Protein AF-A0A1J4J692-F1 (afdb_monomer_lite)

Structure (mmCIF, N/CA/C/O backbone):
data_AF-A0A1J4J692-F1
#
_entry.id   AF-A0A1J4J692-F1
#
loop_
_atom_site.group_PDB
_atom_site.id
_atom_site.type_symbol
_atom_site.label_atom_id
_atom_site.label_alt_id
_atom_site.label_comp_id
_atom_site.label_asym_id
_atom_site.label_entity_id
_atom_site.label_seq_id
_atom_site.pdbx_PDB_ins_code
_atom_site.Cartn_x
_atom_site.Cartn_y
_atom_site.Cartn_z
_atom_site.occupancy
_atom_site.B_iso_or_equiv
_atom_site.auth_seq_id
_atom_site.auth_comp_id
_atom_site.auth_asym_id
_atom_site.auth_atom_id
_atom_site.pdbx_PDB_model_num
ATOM 1 N N . MET A 1 1 ? 13.997 10.491 15.644 1.00 33.81 1 MET A N 1
ATOM 2 C CA . MET A 1 1 ? 13.351 11.029 14.422 1.00 33.81 1 MET A CA 1
ATOM 3 C C . MET A 1 1 ? 12.077 10.273 13.987 1.00 33.81 1 MET A C 1
ATOM 5 O O . MET A 1 1 ? 11.280 10.883 13.295 1.00 33.81 1 MET A O 1
ATOM 9 N N . PHE A 1 2 ? 11.798 9.030 14.434 1.00 34.56 2 PHE A N 1
ATOM 10 C CA . PHE A 1 2 ? 10.507 8.335 14.183 1.00 34.56 2 PHE A CA 1
ATOM 11 C C . PHE A 1 2 ? 9.494 8.332 15.351 1.00 34.56 2 PHE A C 1
ATOM 13 O O . PHE A 1 2 ? 8.378 7.858 15.153 1.00 34.56 2 PHE A O 1
ATOM 20 N N . SER A 1 3 ? 9.786 8.962 16.507 1.00 27.38 3 SER A N 1
ATOM 21 C CA . SER A 1 3 ? 8.716 9.364 17.455 1.00 27.38 3 SER A CA 1
ATOM 22 C C . SER A 1 3 ? 7.640 10.156 16.711 1.00 27.38 3 SER A C 1
ATOM 24 O O . SER A 1 3 ? 6.455 9.919 16.883 1.00 27.38 3 SER A O 1
ATOM 26 N N . ILE A 1 4 ? 8.076 10.980 15.750 1.00 34.03 4 ILE A N 1
ATOM 27 C CA . ILE A 1 4 ? 7.201 11.765 14.891 1.00 34.03 4 ILE A CA 1
ATOM 28 C C . ILE A 1 4 ? 6.287 10.874 14.057 1.00 34.03 4 ILE A C 1
ATOM 30 O O . ILE A 1 4 ? 5.139 11.239 13.965 1.00 34.03 4 ILE A O 1
ATOM 34 N N . VAL A 1 5 ? 6.709 9.730 13.497 1.00 35.16 5 VAL A N 1
ATOM 35 C CA . VAL A 1 5 ? 5.874 8.898 12.592 1.00 35.16 5 VAL A CA 1
ATOM 36 C C . VAL A 1 5 ? 4.905 7.984 13.342 1.00 35.16 5 VAL A C 1
ATOM 38 O O . VAL A 1 5 ? 3.782 7.776 12.870 1.00 35.16 5 VAL A O 1
ATOM 41 N N . TYR A 1 6 ? 5.305 7.481 14.514 1.00 33.28 6 TYR A N 1
ATOM 42 C CA . TYR A 1 6 ? 4.407 6.735 15.398 1.00 33.28 6 TYR A CA 1
ATOM 43 C C . TYR A 1 6 ? 3.322 7.666 15.960 1.00 33.28 6 TYR A C 1
ATOM 45 O O . TYR A 1 6 ? 2.139 7.332 15.898 1.00 33.28 6 TYR A O 1
ATOM 53 N N . ASP A 1 7 ? 3.699 8.888 16.352 1.00 31.66 7 ASP A N 1
ATOM 54 C CA . ASP A 1 7 ? 2.743 9.949 16.672 1.00 31.66 7 ASP A CA 1
ATOM 55 C C . ASP A 1 7 ? 1.994 10.441 15.413 1.00 31.66 7 ASP A C 1
ATOM 57 O O . ASP A 1 7 ? 0.820 10.767 15.491 1.00 31.66 7 ASP A O 1
ATOM 61 N N . TYR A 1 8 ? 2.582 10.425 14.211 1.00 36.91 8 TYR A N 1
ATOM 62 C CA . TYR A 1 8 ? 1.972 11.014 13.004 1.00 36.91 8 TYR A CA 1
ATOM 63 C C . TYR A 1 8 ? 0.760 10.244 12.495 1.00 36.91 8 TYR A C 1
ATOM 65 O O . TYR A 1 8 ? -0.229 10.845 12.059 1.00 36.91 8 TYR A O 1
ATOM 73 N N . TYR A 1 9 ? 0.838 8.910 12.523 1.00 38.88 9 TYR A N 1
ATOM 74 C CA . TYR A 1 9 ? -0.324 8.096 12.214 1.00 38.88 9 TYR A CA 1
ATOM 75 C C . TYR A 1 9 ? -1.309 8.202 13.371 1.00 38.88 9 TYR A C 1
ATOM 77 O O . TYR A 1 9 ? -2.423 8.639 13.111 1.00 38.88 9 TYR A O 1
ATOM 85 N N . VAL A 1 10 ? -0.890 7.954 14.622 1.00 39.12 10 VAL A N 1
ATOM 86 C CA . VAL A 1 10 ? -1.761 7.946 15.817 1.00 39.12 10 VAL A CA 1
ATOM 87 C C . VAL A 1 10 ? -2.504 9.284 16.051 1.00 39.12 10 VAL A C 1
ATOM 89 O O . VAL A 1 10 ? -3.657 9.273 16.486 1.00 39.12 10 VAL A O 1
ATOM 92 N N . TYR A 1 11 ? -1.916 10.432 15.694 1.00 36.72 11 TYR A N 1
ATOM 93 C CA . TYR A 1 11 ? -2.440 11.768 16.024 1.00 36.72 11 TYR A CA 1
ATOM 94 C C . TYR A 1 11 ? -3.321 12.412 14.934 1.00 36.72 11 TYR A C 1
ATOM 96 O O . TYR A 1 11 ? -4.093 13.322 15.230 1.00 36.72 11 TYR A O 1
ATOM 104 N N . ASN A 1 12 ? -3.305 11.920 13.688 1.00 42.44 12 ASN A N 1
ATOM 105 C CA . ASN A 1 12 ? -4.213 12.401 12.626 1.00 42.44 12 ASN A CA 1
ATOM 106 C C . ASN A 1 12 ? -5.521 11.586 12.513 1.00 42.44 12 ASN A C 1
ATOM 108 O O . ASN A 1 12 ? -6.321 11.814 11.607 1.00 42.44 12 ASN A O 1
ATOM 112 N N . PHE A 1 13 ? -5.769 10.638 13.423 1.00 49.50 13 PHE A N 1
ATOM 113 C CA . PHE A 1 13 ? -6.852 9.648 13.304 1.00 49.50 13 PHE A CA 1
ATOM 114 C C . PHE A 1 13 ? -8.277 10.154 13.555 1.00 49.50 13 PHE A C 1
ATOM 116 O O . PHE A 1 13 ? -9.228 9.431 13.250 1.00 49.50 13 PHE A O 1
ATOM 123 N N . ARG A 1 14 ? -8.447 11.355 14.123 1.00 46.22 14 ARG A N 1
ATOM 124 C CA . ARG A 1 14 ? -9.762 11.856 14.567 1.00 46.22 14 ARG A CA 1
ATOM 125 C C . ARG A 1 14 ? -10.384 12.947 13.700 1.00 46.22 14 ARG A C 1
ATOM 127 O O . ARG A 1 14 ? -11.574 13.181 13.856 1.00 46.22 14 ARG A O 1
ATOM 134 N N . ASN A 1 15 ? -9.649 13.567 12.777 1.00 50.62 15 ASN A N 1
ATOM 135 C CA . ASN A 1 15 ? -10.166 14.677 11.972 1.00 50.62 15 ASN A CA 1
ATOM 136 C C . ASN A 1 15 ? -9.890 14.486 10.479 1.00 50.62 15 ASN A C 1
ATOM 138 O O . ASN A 1 15 ? -8.913 13.853 10.087 1.00 50.62 15 ASN A O 1
ATOM 142 N N . ASN A 1 16 ? -10.777 15.054 9.656 1.00 62.50 16 ASN A N 1
ATOM 143 C CA . ASN A 1 16 ? -10.658 15.144 8.200 1.00 62.50 16 ASN A CA 1
ATOM 144 C C . ASN A 1 16 ? -9.208 15.395 7.764 1.00 62.50 16 ASN A C 1
ATOM 146 O O . ASN A 1 16 ? -8.554 16.321 8.253 1.00 62.50 16 ASN A O 1
ATOM 150 N N . MET A 1 17 ? -8.712 14.582 6.829 1.00 74.94 17 MET A N 1
ATOM 151 C CA . MET A 1 17 ? -7.370 14.754 6.284 1.00 74.94 17 MET A CA 1
ATOM 152 C C . MET A 1 17 ? -7.305 16.120 5.598 1.00 74.94 17 MET A C 1
ATOM 154 O O . MET A 1 17 ? -8.039 16.369 4.644 1.00 74.94 17 MET A O 1
ATOM 158 N N . ASN A 1 18 ? -6.455 17.015 6.100 1.00 83.69 18 ASN A N 1
ATOM 159 C CA . ASN A 1 18 ? -6.284 18.351 5.536 1.00 83.69 18 ASN A CA 1
ATOM 160 C C . ASN A 1 18 ? -5.171 18.366 4.468 1.00 83.69 18 ASN A C 1
ATOM 162 O O . ASN A 1 18 ? -4.425 17.397 4.296 1.00 83.69 18 ASN A O 1
ATOM 166 N N . LYS A 1 19 ? -5.056 19.478 3.731 1.00 84.19 19 LYS A N 1
ATOM 167 C CA . LYS A 1 19 ? -4.087 19.627 2.631 1.00 84.19 19 LYS A CA 1
ATOM 168 C C . LYS A 1 19 ? -2.629 19.489 3.096 1.00 84.19 19 LYS A C 1
ATOM 170 O O . LYS A 1 19 ? -1.818 18.921 2.372 1.00 84.19 19 LYS A O 1
ATOM 175 N N . LYS A 1 20 ? -2.297 19.964 4.302 1.00 86.31 20 LYS A N 1
ATOM 176 C CA . LYS A 1 20 ? -0.943 19.846 4.869 1.00 86.31 20 LYS A CA 1
ATOM 177 C C . LYS A 1 20 ? -0.598 18.379 5.137 1.00 86.31 20 LYS A C 1
ATOM 179 O O . LYS A 1 20 ? 0.449 17.914 4.698 1.00 86.31 20 LYS A O 1
ATOM 184 N N . THR A 1 21 ? -1.517 17.637 5.755 1.00 82.62 21 THR A N 1
ATOM 185 C CA . THR A 1 21 ? -1.384 16.192 5.991 1.00 82.62 21 THR A CA 1
ATOM 186 C C . THR A 1 21 ? -1.278 15.410 4.679 1.00 82.62 21 THR A C 1
ATOM 188 O O . THR A 1 21 ? -0.521 14.449 4.597 1.00 82.62 21 THR A O 1
ATOM 191 N N . LEU A 1 22 ? -1.991 15.825 3.625 1.00 84.69 22 LEU A N 1
ATOM 192 C CA . LEU A 1 22 ? -1.859 15.232 2.291 1.00 84.69 22 LEU A CA 1
ATOM 193 C C . LEU A 1 22 ? -0.450 15.369 1.720 1.00 84.69 22 LEU A C 1
ATOM 195 O O . LEU A 1 22 ? 0.146 14.362 1.342 1.00 84.69 22 LEU A O 1
ATOM 199 N N . LEU A 1 23 ? 0.082 16.589 1.672 1.00 85.69 23 LEU A N 1
ATOM 200 C CA . LEU A 1 23 ? 1.411 16.832 1.110 1.00 85.69 23 LEU A CA 1
ATOM 201 C C . LEU A 1 23 ? 2.498 16.115 1.911 1.00 85.69 23 LEU A C 1
ATOM 203 O O . LEU A 1 23 ? 3.383 15.495 1.328 1.00 85.69 23 LEU A O 1
ATOM 207 N N . GLN A 1 24 ? 2.385 16.129 3.237 1.00 84.31 24 GLN A N 1
ATOM 208 C CA . GLN A 1 24 ? 3.342 15.453 4.102 1.00 84.31 24 GLN A CA 1
ATOM 209 C C . GLN A 1 24 ? 3.277 13.925 3.954 1.00 84.31 24 GLN A C 1
ATOM 211 O O . GLN A 1 24 ? 4.317 13.275 3.908 1.00 84.31 24 GLN A O 1
ATOM 216 N N . ASN A 1 25 ? 2.086 13.339 3.786 1.00 81.50 25 ASN A N 1
ATOM 217 C CA . ASN A 1 25 ? 1.966 11.908 3.490 1.00 81.50 25 ASN A CA 1
ATOM 218 C C . ASN A 1 25 ? 2.587 11.539 2.138 1.00 81.50 25 ASN A C 1
ATOM 220 O O . ASN A 1 25 ? 3.241 10.506 2.043 1.00 81.50 25 ASN A O 1
ATOM 224 N N . ILE A 1 26 ? 2.426 12.381 1.110 1.00 84.69 26 ILE A N 1
ATOM 225 C CA . ILE A 1 26 ? 3.065 12.165 -0.197 1.00 84.69 26 ILE A CA 1
ATOM 226 C C . ILE A 1 26 ? 4.592 12.202 -0.063 1.00 84.69 26 ILE A C 1
ATOM 228 O O . ILE A 1 26 ? 5.265 11.321 -0.592 1.00 84.69 26 ILE A O 1
ATOM 232 N N . GLN A 1 27 ? 5.135 13.188 0.656 1.00 83.88 27 GLN A N 1
ATOM 233 C CA . GLN A 1 27 ? 6.578 13.312 0.890 1.00 83.88 27 GLN A CA 1
ATOM 234 C C . GLN A 1 27 ? 7.137 12.105 1.650 1.00 83.88 27 GLN A C 1
ATOM 236 O O . GLN A 1 27 ? 8.127 11.512 1.228 1.00 83.88 27 GLN A O 1
ATOM 241 N N . ASN A 1 28 ? 6.474 11.705 2.734 1.00 79.88 28 ASN A N 1
ATOM 242 C CA . ASN A 1 28 ? 6.903 10.568 3.541 1.00 79.88 28 ASN A CA 1
ATOM 243 C C . ASN A 1 28 ? 6.843 9.262 2.744 1.00 79.88 28 ASN A C 1
ATOM 245 O O . ASN A 1 28 ? 7.807 8.501 2.739 1.00 79.88 28 ASN A O 1
ATOM 249 N N . ASP A 1 29 ? 5.743 9.013 2.029 1.00 78.25 29 ASP A N 1
ATOM 250 C CA . ASP A 1 29 ? 5.619 7.813 1.205 1.00 78.25 29 ASP A CA 1
ATOM 251 C C . ASP A 1 29 ? 6.672 7.813 0.077 1.00 78.25 29 ASP A C 1
ATOM 253 O O . ASP A 1 29 ? 7.230 6.762 -0.233 1.00 78.25 29 ASP A O 1
ATOM 257 N N . PHE A 1 30 ? 7.014 8.966 -0.509 1.00 79.75 30 PHE A N 1
ATOM 258 C CA . PHE A 1 30 ? 8.091 9.047 -1.501 1.00 79.75 30 PHE A CA 1
ATOM 259 C C . PHE A 1 30 ? 9.431 8.554 -0.931 1.00 79.75 30 PHE A C 1
ATOM 261 O O . PHE A 1 30 ? 10.091 7.716 -1.552 1.00 79.75 30 PHE A O 1
ATOM 268 N N . VAL A 1 31 ? 9.801 9.014 0.268 1.00 78.50 31 VAL A N 1
ATOM 269 C CA . VAL A 1 31 ? 11.058 8.622 0.925 1.00 78.50 31 VAL A CA 1
ATOM 270 C C . VAL A 1 31 ? 11.029 7.162 1.375 1.00 78.50 31 VAL A C 1
ATOM 272 O O . VAL A 1 31 ? 11.988 6.433 1.145 1.00 78.50 31 VAL A O 1
ATOM 275 N N . CYS A 1 32 ? 9.933 6.712 1.983 1.00 74.06 32 CYS A N 1
ATOM 276 C CA . CYS A 1 32 ? 9.855 5.386 2.598 1.00 74.06 32 CYS A CA 1
ATOM 277 C C . CYS A 1 32 ? 9.474 4.264 1.622 1.00 74.06 32 CYS A C 1
ATOM 279 O O . CYS A 1 32 ? 9.659 3.093 1.942 1.00 74.06 32 CYS A O 1
ATOM 281 N N . VAL A 1 33 ? 8.902 4.583 0.457 1.00 75.12 33 VAL A N 1
ATOM 282 C CA . VAL A 1 33 ? 8.379 3.576 -0.481 1.00 75.12 33 VAL A CA 1
ATOM 283 C C . VAL A 1 33 ? 9.002 3.713 -1.865 1.00 75.12 33 VAL A C 1
ATOM 285 O O . VAL A 1 33 ? 9.536 2.725 -2.368 1.00 75.12 33 VAL A O 1
ATOM 288 N N . THR A 1 34 ? 8.968 4.897 -2.489 1.00 74.56 34 THR A N 1
ATOM 289 C CA . THR A 1 34 ? 9.503 5.056 -3.856 1.00 74.56 34 THR A CA 1
ATOM 290 C C . THR A 1 34 ? 11.006 4.844 -3.889 1.00 74.56 34 THR A C 1
ATOM 292 O O . THR A 1 34 ? 11.465 4.017 -4.675 1.00 74.56 34 THR A O 1
ATOM 295 N N . LEU A 1 35 ? 11.764 5.555 -3.046 1.00 74.25 35 LEU A N 1
ATOM 296 C CA . LEU A 1 35 ? 13.227 5.472 -3.079 1.00 74.25 35 LEU A CA 1
ATOM 297 C C . LEU A 1 35 ? 13.725 4.032 -2.852 1.00 74.25 35 LEU A C 1
ATOM 299 O O . LEU A 1 35 ? 14.446 3.539 -3.718 1.00 74.25 35 LEU A O 1
ATOM 303 N N . PRO A 1 36 ? 13.289 3.292 -1.810 1.00 75.50 36 PRO A N 1
ATOM 304 C CA . PRO A 1 36 ? 13.720 1.909 -1.620 1.00 75.50 36 PRO A CA 1
ATOM 305 C C . PRO A 1 36 ? 13.323 0.987 -2.777 1.00 75.50 36 PRO A C 1
ATOM 307 O O . PRO A 1 36 ? 14.133 0.177 -3.221 1.00 75.50 36 PRO A O 1
ATOM 310 N N . GLN A 1 37 ? 12.100 1.111 -3.309 1.00 76.19 37 GLN A N 1
ATOM 311 C CA . GLN A 1 37 ? 11.647 0.258 -4.415 1.00 76.19 37 GLN A CA 1
ATOM 312 C C . GLN A 1 37 ? 12.426 0.509 -5.703 1.00 76.19 37 GLN A C 1
ATOM 314 O O . GLN A 1 37 ? 12.750 -0.448 -6.410 1.00 76.19 37 GLN A O 1
ATOM 319 N N . THR A 1 38 ? 12.720 1.772 -6.014 1.00 77.50 38 THR A N 1
ATOM 320 C CA . THR A 1 38 ? 13.556 2.127 -7.159 1.00 77.50 38 THR A CA 1
ATOM 321 C C . THR A 1 38 ? 14.970 1.594 -6.960 1.00 77.50 38 THR A C 1
ATOM 323 O O . THR A 1 38 ? 15.474 0.929 -7.857 1.00 77.50 38 THR A O 1
ATOM 326 N N . THR A 1 39 ? 15.579 1.783 -5.786 1.00 75.56 39 THR A N 1
ATOM 327 C CA . THR A 1 39 ? 16.933 1.282 -5.495 1.00 75.56 39 THR A CA 1
ATOM 328 C C . THR A 1 39 ? 17.031 -0.236 -5.637 1.00 75.56 39 THR A C 1
ATOM 330 O O . THR A 1 39 ? 17.926 -0.726 -6.323 1.00 75.56 39 THR A O 1
ATOM 333 N N . ILE A 1 40 ? 16.087 -0.987 -5.058 1.00 75.38 40 ILE A N 1
ATOM 334 C CA . ILE A 1 40 ? 16.047 -2.454 -5.171 1.00 75.38 40 ILE A CA 1
ATOM 335 C C . ILE A 1 40 ? 15.874 -2.880 -6.633 1.00 75.38 40 ILE A C 1
ATOM 337 O O . ILE A 1 40 ? 16.533 -3.814 -7.087 1.00 75.38 40 ILE A O 1
ATOM 341 N N . HIS A 1 41 ? 15.011 -2.199 -7.392 1.00 77.75 41 HIS A N 1
ATOM 342 C CA . HIS A 1 41 ? 14.799 -2.520 -8.801 1.00 77.75 41 HIS A CA 1
ATOM 343 C C . HIS A 1 41 ? 16.043 -2.240 -9.650 1.00 77.75 41 HIS A C 1
ATOM 345 O O . HIS A 1 41 ? 16.426 -3.078 -10.462 1.00 77.75 41 HIS A O 1
ATOM 351 N N . THR A 1 42 ? 16.706 -1.106 -9.421 1.00 77.56 42 THR A N 1
ATOM 352 C CA . THR A 1 42 ? 17.977 -0.761 -10.065 1.00 77.56 42 THR A CA 1
ATOM 353 C C . THR A 1 42 ? 19.047 -1.804 -9.751 1.00 77.56 42 THR A C 1
ATOM 355 O O . THR A 1 42 ? 19.709 -2.282 -10.668 1.00 77.56 42 THR A O 1
ATOM 358 N N . ALA A 1 43 ? 19.179 -2.221 -8.487 1.00 77.69 43 ALA A N 1
ATOM 359 C CA . ALA A 1 43 ? 20.112 -3.273 -8.088 1.00 77.69 43 ALA A CA 1
ATOM 360 C C . ALA A 1 43 ? 19.798 -4.615 -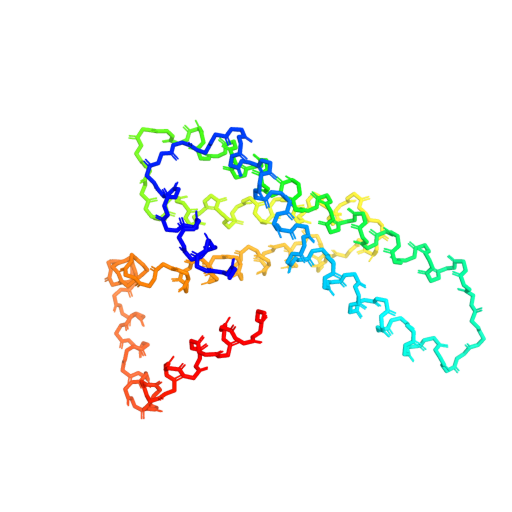8.774 1.00 77.69 43 ALA A C 1
ATOM 362 O O . ALA A 1 43 ? 20.701 -5.268 -9.289 1.00 77.69 43 ALA A O 1
ATOM 363 N N . ALA A 1 44 ? 18.522 -5.002 -8.851 1.00 79.00 44 ALA A N 1
ATOM 364 C CA . ALA A 1 44 ? 18.102 -6.229 -9.526 1.00 79.00 44 ALA A CA 1
ATOM 365 C C . ALA A 1 44 ? 18.424 -6.209 -11.030 1.00 79.00 44 ALA A C 1
ATOM 367 O O . ALA A 1 44 ? 18.905 -7.208 -11.567 1.00 79.00 44 ALA A O 1
ATOM 368 N N . ILE A 1 45 ? 18.206 -5.075 -11.706 1.00 76.06 45 ILE A N 1
ATOM 369 C CA . ILE A 1 45 ? 18.589 -4.912 -13.114 1.00 76.06 45 ILE A CA 1
ATOM 370 C C . ILE A 1 45 ? 20.110 -5.007 -13.256 1.00 76.06 45 ILE A C 1
ATOM 372 O O . ILE A 1 45 ? 20.583 -5.756 -14.103 1.00 76.06 45 ILE A O 1
ATOM 376 N N . LEU A 1 46 ? 20.881 -4.323 -12.407 1.00 73.56 46 LEU A N 1
ATOM 377 C CA . LEU A 1 46 ? 22.347 -4.369 -12.442 1.00 73.56 46 LEU A CA 1
ATOM 378 C C . LEU A 1 46 ? 22.894 -5.791 -12.264 1.00 73.56 46 LEU A C 1
ATOM 380 O O . LEU A 1 46 ? 23.791 -6.182 -13.003 1.00 73.56 46 LEU A O 1
ATOM 384 N N . ILE A 1 47 ? 22.328 -6.579 -11.346 1.00 76.88 47 ILE A N 1
ATOM 385 C CA . ILE A 1 47 ? 22.702 -7.989 -11.143 1.00 76.88 47 ILE A CA 1
ATOM 386 C C . ILE A 1 47 ? 22.353 -8.834 -12.376 1.00 76.88 47 ILE A C 1
ATOM 388 O O . ILE A 1 47 ? 23.149 -9.663 -12.804 1.00 76.88 47 ILE A O 1
ATOM 392 N N . THR A 1 48 ? 21.175 -8.616 -12.964 1.00 70.62 48 THR A N 1
ATOM 393 C CA . THR A 1 48 ? 20.699 -9.401 -14.115 1.00 70.62 48 THR A CA 1
ATOM 394 C C . THR A 1 48 ? 21.491 -9.082 -15.385 1.00 70.62 48 THR A C 1
ATOM 396 O O . THR A 1 48 ? 21.810 -9.978 -16.162 1.00 70.62 48 THR A O 1
ATOM 399 N N . VAL A 1 49 ? 21.823 -7.806 -15.594 1.00 68.00 49 VAL A N 1
ATOM 400 C CA . VAL A 1 49 ? 22.523 -7.318 -16.792 1.00 68.00 49 VAL A CA 1
ATOM 401 C C . VAL A 1 49 ? 24.042 -7.422 -16.637 1.00 68.00 49 VAL A C 1
ATOM 403 O O . VAL A 1 49 ? 24.727 -7.549 -17.642 1.00 68.00 49 VAL A O 1
ATOM 406 N N . GLY A 1 50 ? 24.585 -7.471 -15.415 1.00 59.12 50 GLY A N 1
ATOM 407 C CA . GLY A 1 50 ? 26.019 -7.662 -15.144 1.00 59.12 50 GLY A CA 1
ATOM 408 C C . GLY A 1 50 ? 26.637 -8.944 -15.726 1.00 59.12 50 GLY A C 1
ATOM 409 O O . GLY A 1 50 ? 27.857 -9.062 -15.743 1.00 59.12 50 GLY A O 1
ATOM 410 N N . ASN A 1 51 ? 25.818 -9.863 -16.253 1.00 60.56 51 ASN A N 1
ATOM 411 C CA . ASN A 1 51 ? 26.235 -11.069 -16.978 1.00 60.56 51 ASN A CA 1
ATOM 412 C C . ASN A 1 51 ? 26.201 -10.941 -18.519 1.00 60.56 51 ASN A C 1
ATOM 414 O O . ASN A 1 51 ? 26.501 -11.912 -19.212 1.00 60.56 51 ASN A O 1
ATOM 418 N N . THR A 1 52 ? 25.838 -9.785 -19.085 1.00 57.94 52 THR A N 1
ATOM 419 C CA . THR A 1 52 ? 25.719 -9.571 -20.544 1.00 57.94 52 THR A CA 1
ATOM 420 C C . THR A 1 52 ? 26.111 -8.144 -20.950 1.00 57.94 52 THR A C 1
ATOM 422 O O . THR A 1 52 ? 26.090 -7.231 -20.131 1.00 57.94 52 THR A O 1
ATOM 425 N N . ASN A 1 53 ? 26.461 -7.929 -22.224 1.00 60.91 53 ASN A N 1
ATOM 426 C CA . ASN A 1 53 ? 26.832 -6.612 -22.758 1.00 60.91 53 ASN A CA 1
ATOM 427 C C . ASN A 1 53 ? 25.754 -5.547 -22.458 1.00 60.91 53 ASN A C 1
ATOM 429 O O . ASN A 1 53 ? 24.594 -5.681 -22.838 1.00 60.91 53 ASN A O 1
ATOM 433 N N . PHE A 1 54 ? 26.162 -4.505 -21.736 1.00 69.06 54 PHE A N 1
ATOM 434 C CA . PHE A 1 54 ? 25.297 -3.594 -20.986 1.00 69.06 54 PHE A CA 1
ATOM 435 C C . PHE A 1 54 ? 24.810 -2.413 -21.850 1.00 69.06 54 PHE A C 1
ATOM 437 O O . PHE A 1 54 ? 25.602 -1.526 -22.169 1.00 69.06 54 PHE A O 1
ATOM 444 N N . ASP A 1 55 ? 23.513 -2.331 -22.174 1.00 76.56 55 ASP A N 1
ATOM 445 C CA . ASP A 1 55 ? 22.921 -1.100 -22.729 1.00 76.56 55 ASP A CA 1
ATOM 446 C C . ASP A 1 55 ? 22.421 -0.190 -21.596 1.00 76.56 55 ASP A C 1
ATOM 448 O O . ASP A 1 55 ? 21.346 -0.377 -21.016 1.00 76.56 55 ASP A O 1
ATOM 452 N N . LYS A 1 56 ? 23.225 0.830 -21.280 1.00 75.00 56 LYS A N 1
ATOM 453 C C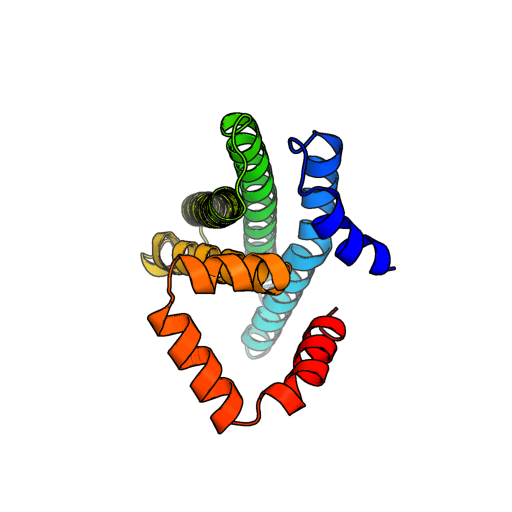A . LYS A 1 56 ? 22.908 1.832 -20.251 1.00 75.00 56 LYS A CA 1
ATOM 454 C C . LYS A 1 56 ? 21.597 2.573 -20.545 1.00 75.00 56 LYS A C 1
ATOM 456 O O . LYS A 1 56 ? 20.910 2.962 -19.599 1.00 75.00 56 LYS A O 1
ATOM 461 N N . GLY A 1 57 ? 21.244 2.768 -21.818 1.00 77.81 57 GLY A N 1
ATOM 462 C CA . GLY A 1 57 ? 20.034 3.483 -22.223 1.00 77.81 57 GLY A CA 1
ATOM 463 C C . GLY A 1 57 ? 18.762 2.739 -21.819 1.00 77.81 57 GLY A C 1
ATOM 464 O O . GLY A 1 57 ? 17.856 3.327 -21.222 1.00 77.81 57 GLY A O 1
ATOM 465 N N . GLU A 1 58 ? 18.720 1.431 -22.060 1.00 78.25 58 GLU A N 1
ATOM 466 C CA . GLU A 1 58 ? 17.563 0.597 -21.722 1.00 78.25 58 GLU A CA 1
ATOM 467 C C . GLU A 1 58 ? 17.403 0.419 -20.200 1.00 78.25 58 GLU A C 1
ATOM 469 O O . GLU A 1 58 ? 16.286 0.499 -19.682 1.00 78.25 58 GLU A O 1
ATOM 474 N N . VAL A 1 59 ? 18.504 0.296 -19.448 1.00 77.56 59 VAL A N 1
ATOM 475 C CA . VAL A 1 59 ? 18.461 0.256 -17.972 1.00 77.56 59 VAL A CA 1
ATOM 476 C C . VAL A 1 59 ? 17.876 1.548 -17.400 1.00 77.56 59 VAL A C 1
ATOM 478 O O . VAL A 1 59 ? 16.957 1.503 -16.577 1.00 77.56 59 VAL A O 1
ATOM 481 N N . MET A 1 60 ? 18.353 2.709 -17.860 1.00 79.25 60 MET A N 1
ATOM 482 C CA . MET A 1 60 ? 17.855 4.005 -17.383 1.00 79.25 60 MET A CA 1
ATOM 483 C C . MET A 1 60 ? 16.383 4.214 -17.734 1.00 79.25 60 MET A C 1
ATOM 485 O O . MET A 1 60 ? 15.619 4.736 -16.920 1.00 79.25 60 MET A O 1
ATOM 489 N N . LYS A 1 61 ? 15.949 3.743 -18.905 1.00 82.31 61 LYS A N 1
ATOM 490 C CA . LYS A 1 61 ? 14.541 3.763 -19.304 1.00 82.31 61 LYS A CA 1
ATOM 491 C C . LYS A 1 61 ? 13.676 2.897 -18.384 1.00 82.31 61 LYS A C 1
ATOM 493 O O . LYS A 1 61 ? 12.634 3.365 -17.927 1.00 82.31 61 LYS A O 1
ATOM 498 N N . GLN A 1 62 ? 14.098 1.677 -18.051 1.00 80.56 62 GLN A N 1
ATOM 499 C CA . GLN A 1 62 ? 13.338 0.798 -17.150 1.00 80.56 62 GLN A CA 1
ATOM 500 C C . GLN A 1 62 ? 13.265 1.347 -15.721 1.00 80.56 62 GLN A C 1
ATOM 502 O O . GLN A 1 62 ? 12.177 1.402 -15.136 1.00 80.56 62 GLN A O 1
ATOM 507 N N . VAL A 1 63 ? 14.385 1.840 -15.185 1.00 83.12 63 VAL A N 1
ATOM 508 C CA . VAL A 1 63 ? 14.431 2.511 -13.874 1.00 83.12 63 VAL A CA 1
ATOM 509 C C . VAL A 1 63 ? 13.549 3.763 -13.870 1.00 83.12 63 VAL A C 1
ATOM 511 O O . VAL A 1 63 ? 12.795 3.985 -12.917 1.00 83.12 63 VAL A O 1
ATOM 514 N N . GLY A 1 64 ? 13.582 4.550 -14.947 1.00 83.62 64 GLY A N 1
ATOM 515 C CA . GLY A 1 64 ? 12.751 5.740 -15.123 1.00 83.62 64 GLY A CA 1
ATOM 516 C C . GLY A 1 64 ? 11.258 5.414 -15.116 1.00 83.62 64 GLY A C 1
ATOM 517 O O . GLY A 1 64 ? 10.508 5.990 -14.326 1.00 83.62 64 GLY A O 1
ATOM 518 N N . ILE A 1 65 ? 10.825 4.434 -15.918 1.00 83.94 65 ILE A N 1
ATOM 519 C CA . ILE A 1 65 ? 9.418 4.007 -15.961 1.00 83.94 65 ILE A CA 1
ATOM 520 C C . ILE A 1 65 ? 8.979 3.456 -14.599 1.00 83.94 65 ILE A C 1
ATOM 522 O O . ILE A 1 65 ? 7.885 3.779 -14.127 1.00 83.94 65 ILE A O 1
ATOM 526 N N . LYS A 1 66 ? 9.822 2.655 -13.933 1.00 83.31 66 LYS A N 1
ATOM 527 C CA . LYS A 1 66 ? 9.513 2.120 -12.602 1.00 83.31 66 LYS A CA 1
ATOM 528 C C . LYS A 1 66 ? 9.346 3.234 -11.574 1.00 83.31 66 LYS A C 1
ATOM 530 O O . LYS A 1 66 ? 8.376 3.216 -10.818 1.00 83.31 66 LYS A O 1
ATOM 535 N N . THR A 1 67 ? 10.262 4.197 -11.565 1.00 84.88 67 THR A N 1
ATOM 536 C CA . THR A 1 67 ? 10.229 5.335 -10.641 1.00 84.88 67 THR A CA 1
ATOM 537 C C . THR A 1 67 ? 8.983 6.174 -10.874 1.00 84.88 67 THR A C 1
ATOM 539 O O . THR A 1 67 ? 8.244 6.430 -9.926 1.00 84.88 67 THR A O 1
ATOM 542 N N . ALA A 1 68 ? 8.689 6.523 -12.129 1.00 85.81 68 ALA A N 1
ATOM 543 C CA . ALA A 1 68 ? 7.481 7.259 -12.486 1.00 85.81 68 ALA A CA 1
ATOM 544 C C . ALA A 1 68 ? 6.214 6.515 -12.031 1.00 85.81 68 ALA A C 1
ATOM 546 O O . ALA A 1 68 ? 5.360 7.100 -11.368 1.00 85.81 68 ALA A O 1
ATOM 547 N N . SER A 1 69 ? 6.139 5.204 -12.278 1.00 85.25 69 SER A N 1
ATOM 548 C CA . SER A 1 69 ? 5.023 4.361 -11.837 1.00 85.25 69 SER A CA 1
ATOM 549 C C . SER A 1 69 ? 4.850 4.342 -10.316 1.00 85.25 69 SER A C 1
ATOM 551 O O . SER A 1 69 ? 3.729 4.489 -9.815 1.00 85.25 69 SER A O 1
ATOM 553 N N . SER A 1 70 ? 5.945 4.213 -9.562 1.00 84.56 70 SER A N 1
ATOM 554 C CA . SER A 1 70 ? 5.922 4.260 -8.096 1.00 84.56 70 SER A CA 1
ATOM 555 C C . SER A 1 70 ? 5.459 5.624 -7.577 1.00 84.56 70 SER A C 1
ATOM 557 O O . SER A 1 70 ? 4.571 5.682 -6.724 1.00 84.56 70 SER A O 1
ATOM 559 N N . VAL A 1 71 ? 5.978 6.721 -8.138 1.00 87.44 71 VAL A N 1
ATOM 560 C CA . VAL A 1 71 ? 5.575 8.089 -7.773 1.00 87.44 71 VAL A CA 1
ATOM 561 C C . VAL A 1 71 ? 4.091 8.314 -8.045 1.00 87.44 71 VAL A C 1
ATOM 563 O O . VAL A 1 71 ? 3.363 8.737 -7.145 1.00 87.44 71 VAL A O 1
ATOM 566 N N . THR A 1 72 ? 3.610 7.975 -9.243 1.00 87.88 72 THR A N 1
ATOM 567 C CA . THR A 1 72 ? 2.189 8.108 -9.592 1.00 87.88 72 THR A CA 1
ATOM 568 C C . THR A 1 72 ? 1.306 7.269 -8.674 1.00 87.88 72 THR A C 1
ATOM 570 O O . THR A 1 72 ? 0.268 7.754 -8.222 1.00 87.88 72 THR A O 1
ATOM 573 N N . THR A 1 73 ? 1.738 6.055 -8.318 1.00 86.62 73 THR A N 1
ATOM 574 C CA . THR A 1 73 ? 0.999 5.198 -7.380 1.00 86.62 73 THR A CA 1
ATOM 575 C C . THR A 1 73 ? 0.861 5.869 -6.012 1.00 86.62 73 THR A C 1
ATOM 577 O O . THR A 1 73 ? -0.226 5.867 -5.434 1.00 86.62 73 THR A O 1
ATOM 580 N N . ILE A 1 74 ? 1.933 6.461 -5.481 1.00 87.06 74 ILE A N 1
ATOM 581 C CA . ILE A 1 74 ? 1.925 7.098 -4.156 1.00 87.06 74 ILE A CA 1
ATOM 582 C C . ILE A 1 74 ? 1.081 8.366 -4.142 1.00 87.06 74 ILE A C 1
ATOM 584 O O . ILE A 1 74 ? 0.260 8.551 -3.236 1.00 87.06 74 ILE A O 1
ATOM 588 N N . VAL A 1 75 ? 1.259 9.224 -5.145 1.00 87.44 75 VAL A N 1
ATOM 589 C CA . VAL A 1 75 ? 0.485 10.460 -5.279 1.00 87.44 75 VAL A CA 1
ATOM 590 C C . VAL A 1 75 ? -0.997 10.121 -5.431 1.00 87.44 75 VAL A C 1
ATOM 592 O O . VAL A 1 75 ? -1.822 10.601 -4.652 1.00 87.44 75 VAL A O 1
ATOM 595 N N . GLY A 1 76 ? -1.333 9.214 -6.353 1.00 86.56 76 GLY A N 1
ATOM 596 C CA . GLY A 1 76 ? -2.704 8.766 -6.586 1.00 86.56 76 GLY A CA 1
ATOM 597 C C . GLY A 1 76 ? -3.339 8.152 -5.340 1.00 86.56 76 GLY A C 1
ATOM 598 O O . GLY A 1 76 ? -4.450 8.524 -4.965 1.00 86.56 76 GLY A O 1
ATOM 599 N N . ARG A 1 77 ? -2.620 7.274 -4.630 1.00 89.56 77 ARG A N 1
ATOM 600 C CA . ARG A 1 77 ? -3.104 6.639 -3.394 1.00 89.56 77 ARG A CA 1
ATOM 601 C C . ARG A 1 77 ? -3.441 7.674 -2.326 1.00 89.56 77 ARG A C 1
ATOM 603 O O . ARG A 1 77 ? -4.473 7.548 -1.664 1.00 89.56 77 ARG A O 1
ATOM 610 N N . ASN A 1 78 ? -2.579 8.669 -2.133 1.00 86.50 78 ASN A N 1
ATOM 611 C CA . ASN A 1 78 ? -2.768 9.691 -1.108 1.00 86.50 78 ASN A CA 1
ATOM 612 C C . ASN A 1 78 ? -3.896 10.667 -1.461 1.00 86.50 78 ASN A C 1
ATOM 614 O O . ASN A 1 78 ? -4.702 10.987 -0.587 1.00 86.50 78 ASN A O 1
ATOM 618 N N . ILE A 1 79 ? -4.021 11.062 -2.731 1.00 87.44 79 ILE A N 1
ATOM 619 C CA . ILE A 1 79 ? -5.136 11.891 -3.213 1.00 87.44 79 ILE A CA 1
ATOM 620 C C . ILE A 1 79 ? -6.467 11.147 -3.072 1.00 87.44 79 ILE A C 1
ATOM 622 O O . ILE A 1 79 ? -7.417 11.690 -2.511 1.00 87.44 79 ILE A O 1
ATOM 626 N N . LEU A 1 80 ? -6.537 9.888 -3.514 1.00 89.56 80 LEU A N 1
ATOM 627 C CA . LEU A 1 80 ? -7.749 9.074 -3.394 1.00 89.56 80 LEU A CA 1
ATOM 628 C C . LEU A 1 80 ? -8.126 8.847 -1.930 1.00 89.56 80 LEU A C 1
ATOM 630 O O . LEU A 1 80 ? -9.293 8.962 -1.569 1.00 89.56 80 LEU A O 1
ATOM 634 N N . LYS A 1 81 ? -7.143 8.585 -1.062 1.00 86.06 81 LYS A N 1
ATOM 635 C CA . LYS A 1 81 ? -7.379 8.472 0.381 1.00 86.06 81 LYS A CA 1
ATOM 636 C C . LYS A 1 81 ? -7.930 9.779 0.954 1.00 86.06 81 LYS A C 1
ATOM 638 O O . LYS A 1 81 ? -8.903 9.738 1.699 1.00 86.06 81 LYS A O 1
ATOM 643 N N . PHE A 1 82 ? -7.340 10.920 0.601 1.00 84.38 82 PHE A N 1
ATOM 644 C CA . PHE A 1 82 ? -7.826 12.237 1.014 1.00 84.38 82 PHE A CA 1
ATOM 645 C C . PHE A 1 82 ? -9.274 12.464 0.569 1.00 84.38 82 PHE A C 1
ATOM 647 O O . PHE A 1 82 ? -10.103 12.858 1.387 1.00 84.38 82 PHE A O 1
ATOM 654 N N . ALA A 1 83 ? -9.594 12.167 -0.692 1.00 86.56 83 ALA A N 1
ATOM 655 C CA . ALA A 1 83 ? -10.942 12.309 -1.229 1.00 86.56 83 ALA A CA 1
ATOM 656 C C . ALA A 1 83 ? -11.940 11.405 -0.489 1.00 86.56 83 ALA A C 1
ATOM 658 O O . ALA A 1 83 ? -12.941 11.897 0.023 1.00 86.56 83 ALA A O 1
ATOM 659 N N . LEU A 1 84 ? -11.641 10.110 -0.352 1.00 86.38 84 LEU A N 1
ATOM 660 C CA . LEU A 1 84 ? -12.514 9.145 0.323 1.00 86.38 84 LEU A CA 1
ATOM 661 C C . LEU A 1 84 ? -12.750 9.508 1.794 1.00 86.38 84 LEU A C 1
ATOM 663 O O . LEU A 1 84 ? -13.892 9.515 2.253 1.00 86.38 84 LEU A O 1
ATOM 667 N N . LEU A 1 85 ? -11.696 9.880 2.527 1.00 83.25 85 LEU A N 1
ATOM 668 C CA . LEU A 1 85 ? -11.834 10.277 3.929 1.00 83.25 85 LEU A CA 1
ATOM 669 C C . LEU A 1 85 ? -12.678 11.551 4.077 1.00 83.25 85 LEU A C 1
ATOM 671 O O . LEU A 1 85 ? -13.529 11.628 4.964 1.00 83.25 85 LEU A O 1
ATOM 675 N N . ASN A 1 86 ? -12.495 12.519 3.177 1.00 81.81 86 ASN A N 1
ATOM 676 C CA . ASN A 1 86 ? -13.265 13.761 3.171 1.00 81.81 86 ASN A CA 1
ATOM 677 C C . ASN A 1 86 ? -14.686 13.613 2.605 1.00 81.81 86 ASN A C 1
ATOM 679 O O . ASN A 1 86 ? -15.501 14.508 2.814 1.00 81.81 86 ASN A O 1
ATOM 683 N N . LEU A 1 87 ? -15.016 12.519 1.920 1.00 82.75 87 LEU A N 1
ATOM 684 C CA . LEU A 1 87 ? -16.393 12.200 1.529 1.00 82.75 87 LEU A CA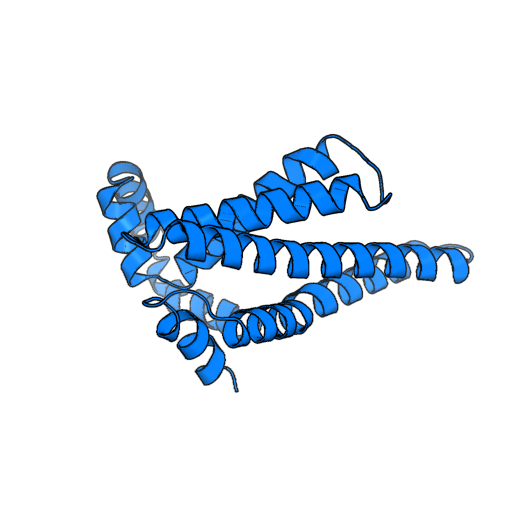 1
ATOM 685 C C . LEU A 1 87 ? -17.161 11.539 2.680 1.00 82.75 87 LEU A C 1
ATOM 687 O O . LEU A 1 87 ? -18.326 11.847 2.911 1.00 82.75 87 LEU A O 1
ATOM 691 N N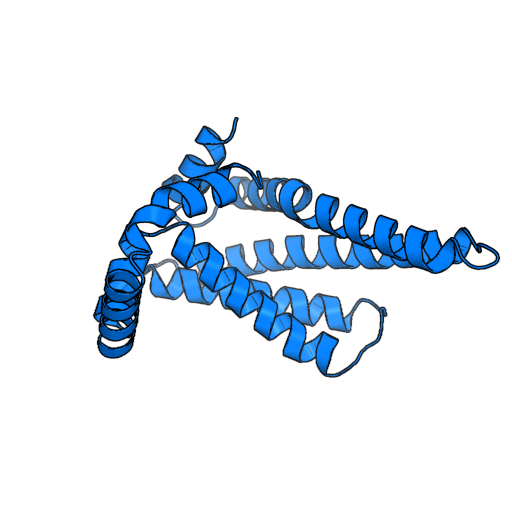 . VAL A 1 88 ? -16.498 10.674 3.451 1.00 75.69 88 VAL A N 1
ATOM 692 C CA . VAL A 1 88 ? -17.129 9.897 4.5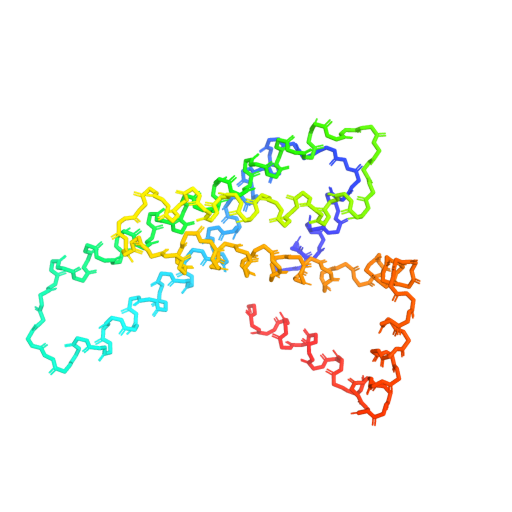34 1.00 75.69 88 VAL A CA 1
ATOM 693 C C . VAL A 1 88 ? -17.377 10.722 5.811 1.00 75.69 88 VAL A C 1
ATOM 695 O O . VAL A 1 88 ? -18.170 10.290 6.647 1.00 75.69 88 VAL A O 1
ATOM 698 N N . LYS A 1 89 ? -16.739 11.901 5.936 1.00 65.00 89 LYS A N 1
ATOM 699 C CA . LYS A 1 89 ? -16.886 13.040 6.886 1.00 65.00 89 LYS A CA 1
ATOM 700 C C . LYS A 1 89 ? -17.707 12.894 8.180 1.00 65.00 89 LYS A C 1
ATOM 702 O O . LYS A 1 89 ? -17.258 13.379 9.211 1.00 65.00 89 LYS A O 1
ATOM 707 N N . LYS A 1 90 ? -18.908 12.312 8.158 1.00 56.94 90 LYS A N 1
ATOM 708 C CA . LYS A 1 90 ? -19.851 12.309 9.288 1.00 56.94 90 LYS A CA 1
ATOM 709 C C . LYS A 1 90 ? -19.834 11.077 10.196 1.00 56.94 90 LYS A C 1
ATOM 711 O O . LYS A 1 90 ? -20.436 11.162 11.249 1.00 56.94 90 LYS A O 1
ATOM 716 N N . ASN A 1 91 ? -19.165 9.970 9.862 1.00 65.12 91 ASN A N 1
ATOM 717 C CA . ASN A 1 91 ? -19.113 8.779 10.736 1.00 65.12 91 ASN A CA 1
ATOM 718 C C . ASN A 1 91 ? -17.863 7.935 10.455 1.00 65.12 91 ASN A C 1
ATOM 720 O O . ASN A 1 91 ? -17.959 6.825 9.915 1.00 65.12 91 ASN A O 1
ATOM 724 N N . MET A 1 92 ? -16.688 8.493 10.752 1.00 73.94 92 MET A N 1
ATOM 725 C CA . MET A 1 92 ? -15.404 7.859 10.464 1.00 73.94 92 MET A CA 1
ATOM 726 C C . MET A 1 92 ? -15.069 6.783 11.507 1.00 73.94 92 MET A C 1
ATOM 728 O O . MET A 1 92 ? -14.522 7.077 12.566 1.00 73.94 92 MET A O 1
ATOM 732 N N . THR A 1 93 ? -15.382 5.526 11.196 1.00 84.56 93 THR A N 1
ATOM 733 C CA . THR A 1 93 ? -14.999 4.365 12.014 1.00 84.56 93 THR A CA 1
ATOM 734 C C . THR A 1 93 ? -13.656 3.796 11.560 1.00 84.56 93 THR A C 1
ATOM 736 O O . THR A 1 93 ? -13.242 3.993 10.417 1.00 84.56 93 THR A O 1
ATOM 739 N N . PHE A 1 94 ? -12.982 3.049 12.439 1.00 83.75 94 PHE A N 1
ATOM 740 C CA . PHE A 1 94 ? -11.733 2.350 12.111 1.00 83.75 94 PHE A CA 1
ATOM 741 C C . PHE A 1 94 ? -11.866 1.460 10.860 1.00 83.75 94 PHE A C 1
ATOM 743 O O . PHE A 1 94 ? -11.018 1.490 9.972 1.00 83.75 94 PHE A O 1
ATOM 750 N N . GLU A 1 95 ? -12.980 0.736 10.754 1.00 86.50 95 GLU A N 1
ATOM 751 C CA . GLU A 1 95 ? -13.319 -0.111 9.606 1.00 86.50 95 GLU A CA 1
ATOM 752 C C . GLU A 1 95 ? -13.384 0.681 8.292 1.00 86.50 95 GLU A C 1
ATOM 754 O O . GLU A 1 95 ? -12.746 0.316 7.304 1.00 86.50 95 GLU A O 1
ATOM 759 N N . LYS A 1 96 ? -14.087 1.820 8.275 1.00 86.06 96 LYS A N 1
ATOM 760 C CA . LYS A 1 96 ? -14.175 2.654 7.067 1.00 86.06 96 LYS A CA 1
ATOM 761 C C . LYS A 1 96 ? -12.816 3.207 6.660 1.00 86.06 96 LYS A C 1
ATOM 763 O O . LYS A 1 96 ? -12.537 3.310 5.468 1.00 86.06 96 LYS A O 1
ATOM 768 N N . GLN A 1 97 ? -11.956 3.530 7.621 1.00 83.81 97 GLN A N 1
ATOM 769 C CA . GLN A 1 97 ? -10.596 3.982 7.331 1.00 83.81 97 GLN A CA 1
ATOM 770 C C . GLN A 1 97 ? -9.734 2.872 6.727 1.00 83.81 97 GLN A C 1
ATOM 772 O O . GLN A 1 97 ? -9.003 3.126 5.764 1.00 83.81 97 GLN A O 1
ATOM 777 N N . LEU A 1 98 ? -9.847 1.651 7.257 1.00 86.69 98 LEU A N 1
ATOM 778 C CA . LEU A 1 98 ? -9.204 0.468 6.696 1.00 86.69 98 LEU A CA 1
ATOM 779 C C . LEU A 1 98 ? -9.639 0.276 5.237 1.00 86.69 98 LEU A C 1
ATOM 781 O O . LEU A 1 98 ? -8.784 0.199 4.353 1.00 86.69 98 LEU A O 1
ATOM 785 N N . TYR A 1 99 ? -10.944 0.317 4.960 1.00 89.81 99 TYR A N 1
ATOM 786 C CA . TYR A 1 99 ? -11.463 0.192 3.597 1.00 89.81 99 TYR A CA 1
ATOM 787 C C . TYR A 1 99 ? -11.026 1.331 2.679 1.00 89.81 99 TYR A C 1
ATOM 789 O O . TYR A 1 99 ? -10.575 1.063 1.567 1.00 89.81 99 TYR A O 1
ATOM 797 N N . CYS A 1 100 ? -11.060 2.586 3.138 1.00 88.31 100 CYS A N 1
ATOM 798 C CA . CYS A 1 100 ? -10.569 3.722 2.353 1.00 88.31 100 CYS A CA 1
ATOM 799 C C . CYS A 1 100 ? -9.096 3.543 1.970 1.00 88.31 100 CYS A C 1
ATOM 801 O O . CYS A 1 100 ? -8.709 3.846 0.843 1.00 88.31 100 CYS A O 1
ATOM 803 N N . ARG A 1 101 ? -8.269 3.032 2.890 1.00 86.94 101 ARG A N 1
ATOM 804 C CA . ARG A 1 101 ? -6.847 2.777 2.638 1.00 86.94 101 ARG A CA 1
ATOM 805 C C . ARG A 1 101 ? -6.626 1.628 1.658 1.00 86.94 101 ARG A C 1
ATOM 807 O O . ARG A 1 101 ? -5.769 1.746 0.783 1.00 86.94 101 ARG A O 1
ATOM 814 N N . MET A 1 102 ? -7.363 0.531 1.810 1.00 86.56 102 MET A N 1
ATOM 815 C CA . MET A 1 102 ? -7.276 -0.611 0.898 1.00 86.56 102 MET A CA 1
ATOM 816 C C . MET A 1 102 ? -7.720 -0.207 -0.512 1.00 86.56 102 MET A C 1
ATOM 818 O O . MET A 1 102 ? -6.979 -0.426 -1.470 1.00 86.56 102 MET A O 1
ATOM 822 N N . ALA A 1 103 ? -8.872 0.459 -0.624 1.00 87.81 103 ALA A N 1
ATOM 823 C CA . ALA A 1 103 ? -9.442 0.907 -1.889 1.00 87.81 103 ALA A CA 1
ATOM 824 C C . ALA A 1 103 ? -8.551 1.935 -2.596 1.00 87.81 103 ALA A C 1
ATOM 826 O O . ALA A 1 103 ? -8.299 1.801 -3.792 1.00 87.81 103 ALA A O 1
ATOM 827 N N . SER A 1 104 ? -8.015 2.925 -1.872 1.00 90.31 104 SER A N 1
ATOM 828 C CA . SER A 1 104 ? -7.127 3.920 -2.479 1.00 90.31 104 SER A CA 1
ATOM 829 C C . SER A 1 104 ? -5.819 3.303 -2.972 1.00 90.31 104 SER A C 1
ATOM 831 O O . SER A 1 104 ? -5.315 3.690 -4.026 1.00 90.31 104 SER A O 1
ATOM 833 N N . CYS A 1 105 ? -5.277 2.321 -2.244 1.00 86.44 105 CYS A N 1
ATOM 834 C CA . CYS A 1 105 ? -4.057 1.630 -2.642 1.00 86.44 105 CYS A CA 1
ATOM 835 C C . CYS A 1 105 ? -4.283 0.712 -3.849 1.00 86.44 105 CYS A C 1
ATOM 837 O O . CYS A 1 105 ? -3.441 0.693 -4.749 1.00 86.44 105 CYS A O 1
ATOM 839 N N . TYR A 1 106 ? -5.406 -0.010 -3.877 1.00 89.12 106 TYR A N 1
ATOM 840 C CA . TYR A 1 106 ? -5.840 -0.810 -5.020 1.00 89.12 106 TYR A CA 1
ATOM 841 C C . TYR A 1 106 ? -6.005 0.074 -6.261 1.00 89.12 106 TYR A C 1
ATOM 843 O O . TYR A 1 106 ? -5.268 -0.090 -7.230 1.00 89.12 106 TYR A O 1
ATOM 851 N N . ALA A 1 107 ? -6.874 1.085 -6.193 1.00 88.06 107 ALA A N 1
ATOM 852 C CA . ALA A 1 107 ? -7.215 1.927 -7.336 1.00 88.06 107 ALA A CA 1
ATOM 853 C C . ALA A 1 107 ? -5.995 2.660 -7.916 1.00 88.06 107 ALA A C 1
ATOM 855 O O . ALA A 1 107 ? -5.779 2.636 -9.126 1.00 88.06 107 ALA A O 1
ATOM 856 N N . ALA A 1 108 ? -5.140 3.245 -7.070 1.00 89.25 108 ALA A N 1
ATOM 857 C CA . ALA A 1 108 ? -3.925 3.915 -7.537 1.00 89.25 108 ALA A CA 1
ATOM 858 C C . ALA A 1 108 ? -2.924 2.953 -8.194 1.00 89.25 108 ALA A C 1
ATOM 860 O O . ALA A 1 108 ? -2.241 3.321 -9.153 1.00 89.25 108 ALA A O 1
ATOM 861 N N . SER A 1 109 ? -2.848 1.715 -7.696 1.00 85.94 109 SER A N 1
ATOM 862 C CA . SER A 1 109 ? -1.992 0.680 -8.279 1.00 85.94 109 SER A CA 1
ATOM 863 C C . SER A 1 109 ? -2.544 0.181 -9.612 1.00 85.94 109 SER A C 1
ATOM 865 O O . SER A 1 109 ? -1.761 -0.020 -10.535 1.00 85.94 109 SER A O 1
ATOM 867 N N . THR A 1 110 ? -3.865 0.029 -9.741 1.00 86.31 110 THR A N 1
ATOM 868 C CA . THR A 1 110 ? -4.523 -0.328 -11.006 1.00 86.31 110 THR A CA 1
ATOM 869 C C . THR A 1 110 ? -4.309 0.754 -12.058 1.00 86.31 110 THR A C 1
ATOM 871 O O . THR A 1 110 ? -3.847 0.447 -13.152 1.00 86.31 110 THR A O 1
ATOM 874 N N . ILE A 1 111 ? -4.557 2.025 -11.718 1.00 87.56 111 ILE A N 1
ATOM 875 C CA . ILE A 1 111 ? -4.328 3.159 -12.629 1.00 87.56 111 ILE A CA 1
ATOM 876 C C . ILE A 1 111 ? -2.868 3.177 -13.088 1.00 87.56 111 ILE A C 1
ATOM 878 O O . ILE A 1 111 ? -2.591 3.248 -14.283 1.00 87.56 111 ILE A O 1
ATOM 882 N N . SER A 1 112 ? -1.925 3.035 -12.157 1.00 84.81 112 SER A N 1
ATOM 883 C CA . SER A 1 112 ? -0.499 3.018 -12.497 1.00 84.81 112 SER A CA 1
ATOM 884 C C . SER A 1 112 ? -0.121 1.807 -13.361 1.00 84.81 112 SER A C 1
ATOM 886 O O . SER A 1 112 ? 0.654 1.945 -14.302 1.00 84.81 112 SER A O 1
ATOM 888 N N . GLY A 1 113 ? -0.694 0.629 -13.102 1.00 79.88 113 GLY A N 1
ATOM 889 C CA . GLY A 1 113 ? -0.479 -0.568 -13.922 1.00 79.88 113 GLY A CA 1
ATOM 890 C C . GLY A 1 113 ? -1.050 -0.459 -15.342 1.00 79.88 113 GLY A C 1
ATOM 891 O O . GLY A 1 113 ? -0.513 -1.066 -16.266 1.00 79.88 113 GLY A O 1
ATOM 892 N N . LEU A 1 114 ? -2.110 0.330 -15.535 1.00 82.00 114 LEU A N 1
ATOM 893 C CA . LEU A 1 114 ? -2.693 0.605 -16.852 1.00 82.00 114 LEU A CA 1
ATOM 894 C C . LEU A 1 114 ? -1.875 1.638 -17.639 1.00 82.00 114 LEU A C 1
ATOM 896 O O . LEU A 1 114 ? -1.636 1.469 -18.841 1.00 82.00 114 LEU A O 1
ATOM 900 N N . VAL A 1 115 ? -1.440 2.701 -16.961 1.00 83.50 115 VAL A N 1
ATOM 901 C CA . VAL A 1 115 ? -0.746 3.839 -17.578 1.00 83.50 115 VAL A CA 1
ATOM 902 C C . VAL A 1 115 ? 0.695 3.489 -17.950 1.00 83.50 115 VAL A C 1
ATOM 904 O O . VAL A 1 115 ? 1.130 3.828 -19.049 1.00 83.50 115 VAL A O 1
ATOM 907 N N . PHE A 1 116 ? 1.435 2.788 -17.084 1.00 80.12 116 PHE A N 1
ATOM 908 C CA . PHE A 1 116 ? 2.860 2.536 -17.309 1.00 80.12 116 PHE A CA 1
ATOM 909 C C . PHE A 1 116 ? 3.118 1.196 -18.029 1.00 80.12 116 PHE A C 1
ATOM 911 O O . PHE A 1 116 ? 2.620 0.155 -17.603 1.00 80.12 116 PHE A O 1
ATOM 918 N N . PRO A 1 117 ? 3.935 1.175 -19.099 1.00 60.97 117 PRO A N 1
ATOM 919 C CA . PRO A 1 117 ? 4.019 0.061 -20.053 1.00 60.97 117 PRO A CA 1
ATOM 920 C C . PRO A 1 117 ? 4.895 -1.134 -19.617 1.00 60.97 117 PRO A C 1
ATOM 922 O O . PRO A 1 117 ? 5.361 -1.884 -20.470 1.00 60.97 117 PRO A O 1
ATOM 925 N N . VAL A 1 118 ? 5.121 -1.376 -18.320 1.00 59.75 118 VAL A N 1
ATOM 926 C CA . VAL A 1 118 ? 6.087 -2.392 -17.821 1.00 59.75 118 VAL A CA 1
ATOM 927 C C . VAL A 1 118 ? 5.543 -3.836 -17.907 1.00 59.75 118 VAL A C 1
ATOM 929 O O . VAL A 1 118 ? 5.758 -4.643 -17.015 1.00 59.75 118 VAL A O 1
ATOM 932 N N . LYS A 1 119 ? 4.860 -4.189 -19.005 1.00 56.62 119 LYS A N 1
ATOM 933 C CA . LYS A 1 119 ? 4.051 -5.405 -19.249 1.00 56.62 119 LYS A CA 1
ATOM 934 C C . LYS A 1 119 ? 2.641 -5.313 -18.653 1.00 56.62 119 LYS A C 1
ATOM 936 O O . LYS A 1 119 ? 2.414 -5.536 -17.464 1.00 56.62 119 LYS A O 1
ATOM 941 N N . ARG A 1 120 ? 1.666 -5.024 -19.521 1.00 67.19 120 ARG A N 1
ATOM 942 C CA . ARG A 1 120 ? 0.227 -5.096 -19.223 1.00 67.19 120 ARG A CA 1
ATOM 943 C C . ARG A 1 120 ? -0.208 -6.557 -19.241 1.00 67.19 120 ARG A C 1
ATOM 945 O O . ARG A 1 120 ? -0.528 -7.108 -20.286 1.00 67.19 120 ARG A O 1
ATOM 952 N N . THR A 1 121 ? -0.172 -7.195 -18.084 1.00 74.31 121 THR A N 1
ATOM 953 C CA . THR A 1 121 ? -0.666 -8.558 -17.890 1.00 74.31 121 THR A CA 1
ATOM 954 C C . THR A 1 121 ? -1.827 -8.515 -16.908 1.00 74.31 121 THR A C 1
ATOM 956 O O . THR A 1 121 ? -1.948 -7.582 -16.110 1.00 74.31 121 THR A O 1
ATOM 959 N N . TYR A 1 122 ? -2.661 -9.554 -16.908 1.00 75.31 122 TYR A N 1
ATOM 960 C CA . TYR A 1 122 ? -3.692 -9.725 -15.882 1.00 75.31 122 TYR A CA 1
ATOM 961 C C . TYR A 1 122 ? -3.108 -9.602 -14.461 1.00 75.31 122 TYR A C 1
ATOM 963 O O . TYR A 1 122 ? -3.691 -8.976 -13.574 1.00 75.31 122 TYR A O 1
ATOM 971 N N . GLN A 1 123 ? -1.896 -10.125 -14.259 1.00 76.00 123 GLN A N 1
ATOM 972 C CA . GLN A 1 123 ? -1.201 -10.058 -12.978 1.00 76.00 123 GLN A CA 1
ATOM 973 C C . GLN A 1 123 ? -0.830 -8.627 -12.571 1.00 76.00 123 GLN A C 1
ATOM 975 O O . GLN A 1 123 ? -0.965 -8.276 -11.398 1.00 76.00 123 GLN A O 1
ATOM 980 N N . THR A 1 124 ? -0.379 -7.784 -13.502 1.00 72.44 124 THR A N 1
ATOM 981 C CA . THR A 1 124 ? 0.037 -6.406 -13.187 1.00 72.44 124 THR A CA 1
ATOM 982 C C . THR A 1 124 ? -1.143 -5.452 -13.026 1.00 72.44 124 THR A C 1
ATOM 984 O O . THR A 1 124 ? -1.046 -4.508 -12.243 1.00 72.44 124 THR A O 1
ATOM 987 N N . VAL A 1 125 ? -2.269 -5.716 -13.696 1.00 77.88 125 VAL A N 1
ATOM 988 C CA . VAL A 1 125 ? -3.455 -4.840 -13.678 1.00 77.88 125 VAL A CA 1
ATOM 989 C C . VAL A 1 125 ? -4.465 -5.216 -12.588 1.00 77.88 125 VAL A C 1
ATOM 991 O O . VAL A 1 125 ? -5.140 -4.329 -12.066 1.00 77.88 125 VAL A O 1
ATOM 994 N N . LEU A 1 126 ? -4.570 -6.496 -12.213 1.00 78.25 126 LEU A N 1
ATOM 995 C CA . LEU A 1 126 ? -5.592 -6.966 -11.266 1.00 78.25 126 LEU A CA 1
ATOM 996 C C . LEU A 1 126 ? -4.995 -7.608 -10.013 1.00 78.25 126 LEU A C 1
ATOM 998 O O . LEU A 1 126 ? -5.240 -7.129 -8.906 1.00 78.25 126 LEU A O 1
ATOM 1002 N N . VAL A 1 127 ? -4.150 -8.631 -10.160 1.00 84.06 127 VAL A N 1
ATOM 1003 C CA . VAL A 1 127 ? -3.616 -9.376 -9.000 1.00 84.06 127 VAL A CA 1
ATOM 1004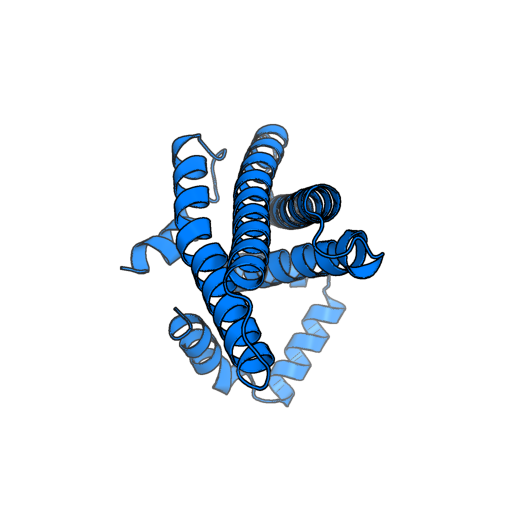 C C . VAL A 1 127 ? -2.717 -8.496 -8.129 1.00 84.06 127 VAL A C 1
ATOM 1006 O O . VAL A 1 127 ? -2.896 -8.418 -6.913 1.00 84.06 127 VAL A O 1
ATOM 1009 N N . THR A 1 128 ? -1.769 -7.789 -8.745 1.00 83.69 128 THR A N 1
ATOM 1010 C CA . THR A 1 128 ? -0.808 -6.940 -8.027 1.00 83.69 128 THR A CA 1
ATOM 1011 C C . THR A 1 128 ? -1.512 -5.812 -7.264 1.00 83.69 128 THR A C 1
ATOM 1013 O O . THR A 1 128 ? -1.201 -5.619 -6.086 1.00 83.69 128 THR A O 1
ATOM 1016 N N . PRO A 1 129 ? -2.481 -5.081 -7.853 1.00 84.69 129 PRO A N 1
ATOM 1017 C CA . PRO A 1 129 ? -3.267 -4.103 -7.106 1.00 84.69 129 PRO A CA 1
ATOM 1018 C C . PRO A 1 129 ? -4.055 -4.686 -5.933 1.00 84.69 129 PRO A C 1
ATOM 1020 O O . PRO A 1 129 ? -4.079 -4.059 -4.872 1.00 84.69 129 PRO A O 1
ATOM 1023 N N . ILE A 1 130 ? -4.665 -5.870 -6.082 1.00 86.56 130 ILE A N 1
ATOM 1024 C CA . ILE A 1 130 ? -5.396 -6.533 -4.987 1.00 86.56 130 ILE A CA 1
ATOM 1025 C C . ILE A 1 130 ? -4.445 -6.823 -3.824 1.00 86.56 130 ILE A C 1
ATOM 1027 O O . ILE A 1 130 ? -4.713 -6.418 -2.692 1.00 86.56 130 ILE A O 1
ATOM 1031 N N . LEU A 1 131 ? -3.297 -7.445 -4.108 1.00 85.12 131 LEU A N 1
ATOM 1032 C CA . LEU A 1 131 ? -2.283 -7.743 -3.095 1.00 85.12 131 LEU A CA 1
ATOM 1033 C C . LEU A 1 131 ? -1.766 -6.469 -2.422 1.00 85.12 131 LEU A C 1
ATOM 1035 O O . LEU A 1 131 ? -1.664 -6.422 -1.200 1.00 85.12 131 LEU A O 1
ATOM 1039 N N . LYS A 1 132 ? -1.507 -5.400 -3.185 1.00 81.12 132 LYS A N 1
ATOM 1040 C CA . LYS A 1 132 ? -1.117 -4.102 -2.614 1.00 81.12 132 LYS A CA 1
ATOM 1041 C C . LYS A 1 132 ? -2.193 -3.534 -1.689 1.00 81.12 132 LYS A C 1
ATOM 1043 O O . LYS A 1 132 ? -1.853 -3.029 -0.620 1.00 81.12 132 LYS A O 1
ATOM 1048 N N . GLY A 1 133 ? -3.468 -3.643 -2.062 1.00 81.00 133 GLY A N 1
ATOM 1049 C CA . GLY A 1 133 ? -4.598 -3.265 -1.213 1.00 81.00 133 GLY A CA 1
ATOM 1050 C C . GLY A 1 133 ? -4.611 -4.039 0.106 1.00 81.00 133 GLY A C 1
ATOM 1051 O O . GLY A 1 133 ? -4.621 -3.421 1.173 1.00 81.00 133 GLY A O 1
ATOM 1052 N N . ILE A 1 134 ? -4.525 -5.372 0.037 1.00 83.50 134 ILE A N 1
ATOM 1053 C CA . ILE A 1 134 ? -4.502 -6.270 1.203 1.00 83.50 134 ILE A CA 1
ATOM 1054 C C . ILE A 1 134 ? -3.309 -5.962 2.109 1.00 83.50 134 ILE A C 1
ATOM 1056 O O . ILE A 1 134 ? -3.499 -5.678 3.291 1.00 83.50 134 ILE A O 1
ATOM 1060 N N . THR A 1 135 ? -2.092 -5.931 1.565 1.00 82.56 135 THR A N 1
ATOM 1061 C CA . THR A 1 135 ? -0.874 -5.628 2.329 1.00 82.56 135 THR A CA 1
ATOM 1062 C C . THR A 1 135 ? -0.955 -4.246 2.977 1.00 82.56 135 THR A C 1
ATOM 1064 O O . THR A 1 135 ? -0.582 -4.083 4.138 1.00 82.56 135 THR A O 1
ATOM 1067 N N . SER A 1 136 ? -1.514 -3.246 2.283 1.00 79.69 136 SER A N 1
ATOM 1068 C CA . SER A 1 136 ? -1.734 -1.916 2.865 1.00 79.69 136 SER A CA 1
ATOM 1069 C C . SER A 1 136 ? -2.694 -1.945 4.055 1.00 79.69 136 SER A C 1
ATOM 1071 O O . SER A 1 136 ? -2.489 -1.192 5.014 1.00 79.69 136 SER A O 1
ATOM 1073 N N . GLY A 1 137 ? -3.720 -2.798 3.991 1.00 81.25 137 GLY A N 1
ATOM 1074 C CA . GLY A 1 137 ? -4.662 -3.053 5.076 1.00 81.25 137 GLY A CA 1
ATOM 1075 C C . GLY A 1 137 ? -4.012 -3.778 6.255 1.00 81.25 137 GLY A C 1
ATOM 1076 O O . GLY A 1 137 ? -4.156 -3.333 7.388 1.00 81.25 137 GLY A O 1
ATOM 1077 N N . ILE A 1 138 ? -3.214 -4.816 6.004 1.00 80.25 138 ILE A N 1
ATOM 1078 C CA . ILE A 1 138 ? -2.470 -5.540 7.050 1.00 80.25 138 ILE A CA 1
ATOM 1079 C C . ILE A 1 138 ? -1.517 -4.596 7.788 1.00 80.25 138 ILE A C 1
ATOM 1081 O O . ILE A 1 138 ? -1.536 -4.539 9.016 1.00 80.25 138 ILE A O 1
ATOM 1085 N N . ILE A 1 139 ? -0.737 -3.794 7.058 1.00 78.50 139 ILE A N 1
ATOM 1086 C CA . ILE A 1 139 ? 0.152 -2.789 7.661 1.00 78.50 139 ILE A CA 1
ATOM 1087 C C . ILE A 1 139 ? -0.653 -1.818 8.529 1.00 78.50 139 ILE A C 1
ATOM 1089 O O . ILE A 1 139 ? -0.237 -1.480 9.633 1.00 78.50 139 ILE A O 1
ATOM 1093 N N . PHE A 1 140 ? -1.828 -1.391 8.066 1.00 77.38 140 PHE A N 1
ATOM 1094 C CA . PHE A 1 140 ? -2.695 -0.513 8.847 1.00 77.38 140 PHE A CA 1
ATOM 1095 C C . PHE A 1 140 ? -3.206 -1.167 10.128 1.00 77.38 140 PHE A C 1
ATOM 1097 O O . PHE A 1 140 ? -3.265 -0.502 11.163 1.00 77.38 140 PHE A O 1
ATOM 1104 N N . LEU A 1 141 ? -3.531 -2.459 10.077 1.00 80.88 141 LEU A N 1
ATOM 1105 C CA . LEU A 1 141 ? -3.925 -3.212 11.259 1.00 80.88 141 LEU A CA 1
ATOM 1106 C C . LEU A 1 141 ? -2.768 -3.303 12.267 1.00 80.88 141 LEU A C 1
ATOM 1108 O O . LEU A 1 141 ? -2.968 -3.064 13.460 1.00 80.88 141 LEU A O 1
ATOM 1112 N N . LEU A 1 142 ? -1.551 -3.581 11.795 1.00 77.44 142 LEU A N 1
ATOM 1113 C CA . LEU A 1 142 ? -0.354 -3.657 12.639 1.00 77.44 142 LEU A CA 1
ATOM 1114 C C . LEU A 1 142 ? 0.007 -2.307 13.272 1.00 77.44 142 LEU A C 1
ATOM 1116 O O . LEU A 1 142 ? 0.402 -2.265 14.433 1.00 77.44 142 LEU A O 1
ATOM 1120 N N . GLN A 1 143 ? -0.186 -1.207 12.541 1.00 72.62 143 GLN A N 1
ATOM 1121 C CA . GLN A 1 143 ? 0.043 0.156 13.034 1.00 72.62 143 GLN A CA 1
ATOM 1122 C C . GLN A 1 143 ? -0.964 0.588 14.112 1.00 72.62 143 GLN A C 1
ATOM 1124 O O . GLN A 1 143 ? -0.675 1.492 14.890 1.00 72.62 143 GLN A O 1
ATOM 1129 N N . ASN A 1 144 ? -2.139 -0.049 14.186 1.00 75.06 144 ASN A N 1
ATOM 1130 C CA . ASN A 1 144 ? -3.228 0.342 15.089 1.00 75.06 144 ASN A CA 1
ATOM 1131 C C . ASN A 1 144 ? -3.675 -0.810 15.998 1.00 75.06 144 ASN A C 1
ATOM 1133 O O . ASN A 1 144 ? -4.863 -1.127 16.055 1.00 75.06 144 ASN A O 1
ATOM 1137 N N . PRO A 1 145 ? -2.767 -1.445 16.756 1.00 75.81 145 PRO A N 1
ATOM 1138 C CA . PRO A 1 145 ? -3.013 -2.751 17.366 1.00 75.81 145 PRO A CA 1
ATOM 1139 C C . PRO A 1 145 ? -4.230 -2.778 18.303 1.00 75.81 145 PRO A C 1
ATOM 1141 O O . PRO A 1 145 ? -4.942 -3.780 18.351 1.00 75.81 145 PRO A O 1
ATOM 1144 N N . LYS A 1 146 ? -4.508 -1.681 19.024 1.00 81.19 146 LYS A N 1
ATOM 1145 C CA . LYS A 1 146 ? -5.667 -1.575 19.930 1.00 81.19 146 LYS A CA 1
ATOM 1146 C C . LYS A 1 146 ? -6.997 -1.622 19.171 1.00 81.19 146 LYS A C 1
ATOM 1148 O O . LYS A 1 146 ? -7.860 -2.430 19.504 1.00 81.19 146 LYS A O 1
ATOM 1153 N N . GLU A 1 147 ? -7.150 -0.784 18.149 1.00 82.06 147 GLU A N 1
ATOM 1154 C CA . GLU A 1 147 ? -8.379 -0.712 17.350 1.00 82.06 147 GLU A CA 1
ATOM 1155 C C . GLU A 1 147 ? -8.521 -1.926 16.429 1.00 82.06 147 GLU A C 1
ATOM 1157 O O . GLU A 1 147 ? -9.611 -2.478 16.310 1.00 82.06 147 GLU A O 1
ATOM 1162 N N . SER A 1 148 ? -7.411 -2.439 15.896 1.00 81.81 148 SER A N 1
ATOM 1163 C CA . SER A 1 148 ? -7.375 -3.691 15.137 1.00 81.81 148 SER A CA 1
ATOM 1164 C C . SER A 1 148 ? -7.846 -4.880 15.959 1.00 81.81 148 SER A C 1
ATOM 1166 O O . SER A 1 148 ? -8.623 -5.689 15.468 1.00 81.81 148 SER A O 1
ATOM 1168 N N . THR A 1 149 ? -7.427 -4.981 17.223 1.00 83.12 149 THR A N 1
ATOM 1169 C CA . THR A 1 149 ? -7.874 -6.065 18.111 1.00 83.12 149 THR A CA 1
ATOM 1170 C C . THR A 1 149 ? -9.379 -5.985 18.354 1.00 83.12 149 THR A C 1
ATOM 1172 O O . THR A 1 149 ? -10.067 -6.998 18.255 1.00 83.12 149 THR A O 1
ATOM 1175 N N . LYS A 1 150 ? -9.912 -4.784 18.628 1.00 85.38 150 LYS A N 1
ATOM 1176 C CA . LYS A 1 150 ? -11.361 -4.577 18.789 1.00 85.38 150 LYS A CA 1
ATOM 1177 C C . LYS A 1 150 ? -12.121 -4.932 17.512 1.00 85.38 150 LYS A C 1
ATOM 1179 O O . LYS A 1 150 ? -13.103 -5.663 17.579 1.00 85.38 150 LYS A O 1
ATOM 1184 N N . PHE A 1 151 ? -11.644 -4.450 16.365 1.00 86.00 151 PHE A N 1
ATOM 1185 C CA . PHE A 1 151 ? -12.236 -4.710 15.057 1.00 86.00 151 PHE A CA 1
ATOM 1186 C C . PHE A 1 151 ? -12.258 -6.206 14.729 1.00 86.00 151 PHE A C 1
ATOM 1188 O O . PHE A 1 151 ? -13.319 -6.738 14.421 1.00 86.00 151 PHE A O 1
ATOM 1195 N N . MET A 1 152 ? -11.124 -6.899 14.867 1.00 86.56 152 MET A N 1
ATOM 1196 C CA . MET A 1 152 ? -11.028 -8.337 14.605 1.00 86.56 152 MET A CA 1
ATOM 1197 C C . MET A 1 152 ? -11.910 -9.143 15.558 1.00 86.56 152 MET A C 1
ATOM 1199 O O . MET A 1 152 ? -12.635 -10.022 15.113 1.00 86.56 152 MET A O 1
ATOM 1203 N N . ARG A 1 153 ? -11.922 -8.807 16.853 1.00 86.94 153 ARG A N 1
ATOM 1204 C CA . ARG A 1 153 ? -12.773 -9.487 17.839 1.00 86.94 153 ARG A CA 1
ATOM 1205 C C . ARG A 1 153 ? -14.267 -9.292 17.564 1.00 86.94 153 ARG A C 1
ATOM 1207 O O . ARG A 1 153 ? -15.042 -10.202 17.826 1.00 86.94 153 ARG A O 1
ATOM 1214 N N . TYR A 1 154 ? -14.665 -8.119 17.071 1.00 89.38 154 TYR A N 1
ATOM 1215 C CA . TYR A 1 154 ? -16.061 -7.805 16.769 1.00 89.38 154 TYR A CA 1
ATOM 1216 C C . TYR A 1 154 ? -16.523 -8.401 15.433 1.00 89.38 154 TYR A C 1
ATOM 1218 O O . TYR A 1 154 ? -17.621 -8.944 15.348 1.00 89.38 154 TYR A O 1
ATOM 1226 N N . ARG A 1 155 ? -15.699 -8.297 14.384 1.00 86.75 155 ARG A N 1
ATOM 1227 C CA . ARG A 1 155 ? -16.086 -8.644 13.009 1.00 86.75 155 ARG A CA 1
ATOM 1228 C C . ARG A 1 155 ? -15.750 -10.085 12.617 1.00 86.75 155 ARG A C 1
ATOM 1230 O O . ARG A 1 155 ? -16.464 -10.647 11.796 1.00 86.75 155 ARG A O 1
ATOM 1237 N N . PHE A 1 156 ? -14.701 -10.657 13.208 1.00 89.00 156 PHE A N 1
ATOM 1238 C CA . PHE A 1 156 ? -14.149 -11.982 12.896 1.00 89.00 156 PHE A CA 1
ATOM 1239 C C . PHE A 1 156 ? -13.831 -12.762 14.188 1.00 89.00 156 PHE A C 1
ATOM 1241 O O . PHE A 1 156 ? -12.668 -13.064 14.476 1.00 89.00 156 PHE A O 1
ATOM 1248 N N . PRO A 1 157 ? -14.836 -13.027 15.046 1.00 87.19 157 PRO A N 1
ATOM 1249 C CA . PRO A 1 157 ? -14.605 -13.587 16.378 1.00 87.19 157 PRO A CA 1
ATOM 1250 C C . PRO A 1 157 ? -13.984 -14.991 16.340 1.00 87.19 157 PRO A C 1
ATOM 1252 O O . PRO A 1 157 ? -13.136 -15.303 17.180 1.00 87.19 157 PRO A O 1
ATOM 1255 N N . HIS A 1 158 ? -14.362 -15.823 15.365 1.00 87.81 158 HIS A N 1
ATOM 1256 C CA . HIS A 1 158 ? -13.853 -17.190 15.225 1.00 87.81 158 HIS A CA 1
ATOM 1257 C C . HIS A 1 158 ? -12.393 -17.202 14.766 1.00 87.81 158 HIS A C 1
ATOM 1259 O O . HIS A 1 158 ? -11.557 -17.890 15.352 1.00 87.81 158 HIS A O 1
ATOM 1265 N N . GLU A 1 159 ? -12.062 -16.384 13.772 1.00 85.38 159 GLU A N 1
ATOM 1266 C CA . GLU A 1 159 ? -10.711 -16.220 13.247 1.00 85.38 159 GLU A CA 1
ATOM 1267 C C . GLU A 1 159 ? -9.804 -15.589 14.300 1.00 85.38 159 GLU A C 1
ATOM 1269 O O . GLU A 1 159 ? -8.671 -16.026 14.494 1.00 85.38 159 GLU A O 1
ATOM 1274 N N . PHE A 1 160 ? -10.310 -14.601 15.041 1.00 83.56 160 PHE A N 1
ATOM 1275 C CA . PHE A 1 160 ? -9.579 -13.994 16.146 1.00 83.56 160 PHE A CA 1
ATOM 1276 C C . PHE A 1 160 ? -9.265 -15.017 17.246 1.00 83.56 160 PHE A C 1
ATOM 1278 O O . PHE A 1 160 ? -8.135 -15.057 17.744 1.00 83.56 160 PHE A O 1
ATOM 1285 N N . ALA A 1 161 ? -10.226 -15.874 17.604 1.00 79.50 161 ALA A N 1
ATOM 1286 C CA . ALA A 1 161 ? -10.006 -16.958 18.559 1.00 79.50 161 ALA A CA 1
ATOM 1287 C C . ALA A 1 161 ? -8.977 -17.975 18.038 1.00 79.50 161 ALA A C 1
ATOM 1289 O O . ALA A 1 161 ? -8.050 -18.326 18.769 1.00 79.50 161 ALA A O 1
ATOM 1290 N N . ALA A 1 162 ? -9.075 -18.383 16.769 1.00 81.25 162 ALA A N 1
ATOM 1291 C CA . ALA A 1 162 ? -8.124 -19.293 16.134 1.00 81.25 162 ALA A CA 1
ATOM 1292 C C . ALA A 1 162 ? -6.699 -18.716 16.111 1.00 81.25 162 ALA A C 1
ATOM 1294 O O . ALA A 1 162 ? -5.761 -19.378 16.555 1.00 81.25 162 ALA A O 1
ATOM 1295 N N . ILE A 1 163 ? -6.534 -17.457 15.691 1.00 79.25 163 ILE A N 1
ATOM 1296 C CA . ILE A 1 163 ? -5.240 -16.757 15.684 1.00 79.25 163 ILE A CA 1
ATOM 1297 C C . ILE A 1 163 ? -4.690 -16.638 17.105 1.00 79.25 163 ILE A C 1
ATOM 1299 O O . ILE A 1 163 ? -3.503 -16.873 17.326 1.00 79.25 163 ILE A O 1
ATOM 1303 N N . THR A 1 164 ? -5.531 -16.314 18.090 1.00 80.38 164 THR A N 1
ATOM 1304 C CA . THR A 1 164 ? -5.102 -16.197 19.492 1.00 80.38 164 THR A CA 1
ATOM 1305 C C . THR A 1 164 ? -4.635 -17.542 20.048 1.00 80.38 164 THR A C 1
ATOM 1307 O O . THR A 1 164 ? -3.597 -17.607 20.710 1.00 80.38 164 THR A O 1
ATOM 1310 N N . ASN A 1 165 ? -5.362 -18.620 19.756 1.00 79.12 165 ASN A N 1
ATOM 1311 C CA . ASN A 1 165 ? -5.003 -19.973 20.175 1.00 79.12 165 ASN A CA 1
ATOM 1312 C C . ASN A 1 165 ? -3.709 -20.441 19.503 1.00 79.12 165 ASN A C 1
ATOM 1314 O O . ASN A 1 165 ? -2.830 -20.967 20.180 1.00 79.12 165 ASN A O 1
ATOM 1318 N N . LEU A 1 166 ? -3.545 -20.161 18.211 1.00 79.44 166 LEU A N 1
ATOM 1319 C CA . LEU A 1 166 ? -2.337 -20.477 17.452 1.00 79.44 166 LEU A CA 1
ATOM 1320 C C . LEU A 1 166 ? -1.129 -19.661 17.947 1.00 79.44 166 LEU A C 1
ATOM 1322 O O . LEU A 1 166 ? -0.050 -20.209 18.143 1.00 79.44 166 LEU A O 1
ATOM 1326 N N . THR A 1 167 ? -1.320 -18.379 18.267 1.00 75.56 167 THR A N 1
ATOM 1327 C CA . THR A 1 167 ? -0.277 -17.512 18.850 1.00 75.56 167 THR A CA 1
ATOM 1328 C C . THR A 1 167 ? 0.183 -18.025 20.217 1.00 75.56 167 THR A C 1
ATOM 1330 O O . THR A 1 167 ? 1.381 -18.023 20.511 1.00 75.56 167 THR A O 1
ATOM 1333 N N . LYS A 1 168 ? -0.758 -18.490 21.052 1.00 77.44 168 LYS A N 1
ATOM 1334 C CA . LYS A 1 168 ? -0.460 -19.114 22.351 1.00 77.44 168 LYS A CA 1
ATOM 1335 C C . LYS A 1 168 ? 0.265 -20.451 22.180 1.00 77.44 168 LYS A C 1
ATOM 1337 O O . LYS A 1 168 ? 1.288 -20.655 22.827 1.00 77.44 168 LYS A O 1
ATOM 1342 N N . ALA A 1 169 ? -0.227 -21.317 21.294 1.00 76.75 169 ALA A N 1
ATOM 1343 C CA . ALA A 1 169 ? 0.356 -22.629 21.018 1.00 76.75 169 ALA A CA 1
ATOM 1344 C C . ALA A 1 169 ? 1.793 -22.519 20.487 1.00 76.75 169 ALA A C 1
ATOM 1346 O O . ALA A 1 169 ? 2.680 -23.235 20.942 1.00 76.75 169 ALA A O 1
ATOM 1347 N N . LEU A 1 170 ? 2.047 -21.561 19.593 1.00 77.56 170 LEU A N 1
ATOM 1348 C CA . LEU A 1 170 ? 3.370 -21.315 19.017 1.00 77.56 170 LEU A CA 1
ATOM 1349 C C . LEU A 1 170 ? 4.287 -20.459 19.909 1.00 77.56 170 LEU A C 1
ATOM 1351 O O . LEU A 1 170 ? 5.382 -20.101 19.484 1.00 77.56 170 LEU A O 1
ATOM 1355 N N . LYS A 1 171 ? 3.857 -20.080 21.126 1.00 76.75 171 LYS A N 1
ATOM 1356 C CA . LYS A 1 171 ? 4.588 -19.165 22.030 1.00 76.75 171 LYS A CA 1
ATOM 1357 C C . LYS A 1 171 ? 5.048 -17.868 21.340 1.00 76.75 171 LYS A C 1
ATOM 1359 O O . LYS A 1 171 ? 6.005 -17.225 21.772 1.00 76.75 171 LYS A O 1
ATOM 1364 N N . LEU A 1 172 ? 4.335 -17.436 20.298 1.00 66.31 172 LEU A N 1
ATOM 1365 C CA . LEU A 1 172 ? 4.692 -16.270 19.480 1.00 66.31 172 LEU A CA 1
ATOM 1366 C C . LEU A 1 172 ? 4.643 -14.957 20.269 1.00 66.31 172 LEU A C 1
ATOM 1368 O O . LEU A 1 172 ? 5.275 -13.977 19.882 1.00 66.31 172 LEU A O 1
ATOM 1372 N N . ASN A 1 173 ? 3.970 -14.946 21.423 1.00 62.16 173 ASN A N 1
ATOM 1373 C CA . ASN A 1 173 ? 4.027 -13.835 22.372 1.00 62.16 173 ASN A CA 1
ATOM 1374 C C . ASN A 1 173 ? 5.464 -13.493 22.808 1.00 62.16 173 ASN A C 1
ATOM 1376 O O . ASN A 1 173 ? 5.742 -12.321 23.052 1.00 62.16 173 ASN A O 1
ATOM 1380 N N . ASN A 1 174 ? 6.380 -14.468 22.825 1.00 65.19 174 ASN A N 1
ATOM 1381 C CA . ASN A 1 174 ? 7.796 -14.251 23.144 1.00 65.19 174 ASN A CA 1
ATOM 1382 C C . ASN A 1 174 ? 8.544 -13.509 22.024 1.00 65.19 174 ASN A C 1
ATOM 1384 O O . ASN A 1 174 ? 9.505 -12.795 22.289 1.00 65.19 174 ASN A O 1
ATOM 1388 N N . TYR A 1 175 ? 8.070 -13.638 20.782 1.00 62.69 175 TYR A N 1
ATOM 1389 C CA . TYR A 1 175 ? 8.639 -13.002 19.592 1.00 62.69 175 TYR A CA 1
ATOM 1390 C C . TYR A 1 175 ? 7.966 -11.669 19.266 1.00 62.69 175 TYR A C 1
ATOM 1392 O O . TYR A 1 175 ? 8.461 -10.918 18.434 1.00 62.69 175 TYR A O 1
ATOM 1400 N N . ARG A 1 176 ? 6.860 -11.321 19.934 1.00 59.31 176 ARG A N 1
ATOM 1401 C CA . ARG A 1 176 ? 6.175 -10.032 19.760 1.00 59.31 176 ARG A CA 1
ATOM 1402 C C . ARG A 1 176 ? 7.110 -8.822 19.936 1.00 59.31 176 ARG A C 1
ATOM 1404 O O . ARG A 1 176 ? 7.035 -7.929 19.094 1.00 59.31 176 ARG A O 1
ATOM 1411 N N . PRO A 1 177 ? 8.008 -8.769 20.943 1.00 60.28 177 PRO A N 1
ATOM 1412 C CA . PRO A 1 177 ? 8.975 -7.681 21.070 1.00 60.28 177 PRO A CA 1
ATOM 1413 C C . PRO A 1 177 ? 9.965 -7.645 19.904 1.00 60.28 177 PRO A C 1
ATOM 1415 O O . PRO A 1 177 ? 10.335 -6.564 19.471 1.00 60.28 177 PRO A O 1
ATOM 1418 N N . GLN A 1 178 ? 10.345 -8.810 19.369 1.00 60.00 178 GLN A N 1
ATOM 1419 C CA . GLN A 1 178 ? 11.297 -8.951 18.264 1.00 60.00 178 GLN A CA 1
ATOM 1420 C C . GLN A 1 178 ? 10.665 -8.617 16.908 1.00 60.00 178 GLN A C 1
ATOM 1422 O O . GLN A 1 178 ? 11.295 -8.012 16.058 1.00 60.00 178 GLN A O 1
ATOM 1427 N N . LEU A 1 179 ? 9.391 -8.943 16.703 1.00 53.53 179 LEU A N 1
ATOM 1428 C CA . LEU A 1 179 ? 8.620 -8.517 15.534 1.00 53.53 179 LEU A CA 1
ATOM 1429 C C . LEU A 1 179 ? 8.406 -7.006 15.549 1.00 53.53 179 LEU A C 1
ATOM 1431 O O . LEU A 1 179 ? 8.573 -6.358 14.522 1.00 53.53 179 LEU A O 1
ATOM 1435 N N . ILE A 1 180 ? 8.100 -6.441 16.720 1.00 54.66 180 ILE A N 1
ATOM 1436 C CA . ILE A 1 180 ? 8.068 -4.990 16.908 1.00 54.66 180 ILE A CA 1
ATOM 1437 C C . ILE A 1 180 ? 9.467 -4.410 16.677 1.00 54.66 180 ILE A C 1
ATOM 1439 O O . ILE A 1 180 ? 9.574 -3.403 15.995 1.00 54.66 180 ILE A O 1
ATOM 1443 N N . SER A 1 181 ? 10.540 -5.042 17.161 1.00 45.28 181 SER A N 1
ATOM 1444 C CA . SER A 1 181 ? 11.903 -4.540 16.970 1.00 45.28 181 SER A CA 1
ATOM 1445 C C . SER A 1 181 ? 12.388 -4.657 15.528 1.00 45.28 181 SER A C 1
ATOM 1447 O O . SER A 1 181 ? 13.091 -3.770 15.083 1.00 45.28 181 SER A O 1
ATOM 1449 N N . VAL A 1 182 ? 12.006 -5.693 14.778 1.00 45.59 182 VAL A N 1
ATOM 1450 C CA . VAL A 1 182 ? 12.321 -5.863 13.349 1.00 45.59 182 VAL A CA 1
ATOM 1451 C C . VAL A 1 182 ? 11.481 -4.914 12.503 1.00 45.59 182 VAL A C 1
ATOM 1453 O O . VAL A 1 182 ? 12.019 -4.272 11.614 1.00 45.59 182 VAL A O 1
ATOM 1456 N N . LEU A 1 183 ? 10.197 -4.726 12.818 1.00 41.69 183 LEU A N 1
ATOM 1457 C CA . LEU A 1 183 ? 9.405 -3.630 12.247 1.00 41.69 183 LEU A CA 1
ATOM 1458 C C . LEU A 1 183 ? 9.984 -2.260 12.624 1.00 41.69 183 LEU A C 1
ATOM 1460 O O . LEU A 1 183 ? 9.818 -1.314 11.864 1.00 41.69 183 LEU A O 1
ATOM 1464 N N . ASN A 1 184 ? 10.662 -2.155 13.771 1.00 40.41 184 ASN A N 1
ATOM 1465 C CA . ASN A 1 184 ? 11.365 -0.951 14.196 1.00 40.41 184 ASN A CA 1
ATOM 1466 C C . ASN A 1 184 ? 12.753 -0.789 13.546 1.00 40.41 184 ASN A C 1
ATOM 1468 O O . ASN A 1 184 ? 13.194 0.346 13.428 1.00 40.41 184 ASN A O 1
ATOM 1472 N N . ALA A 1 185 ? 13.422 -1.881 13.162 1.00 35.22 185 ALA A N 1
ATOM 1473 C CA . ALA A 1 185 ? 14.803 -1.932 12.660 1.00 35.22 185 ALA A CA 1
ATOM 1474 C C . ALA A 1 185 ? 14.900 -2.077 11.133 1.00 35.22 185 ALA A C 1
ATOM 1476 O O . ALA A 1 185 ? 15.939 -1.786 10.556 1.00 35.22 185 ALA A O 1
ATOM 1477 N N . LEU A 1 186 ? 13.818 -2.485 10.465 1.00 33.47 186 LEU A N 1
ATOM 1478 C CA . LEU A 1 186 ? 13.610 -2.290 9.025 1.00 33.47 186 LEU A CA 1
ATOM 1479 C C . LEU A 1 186 ? 13.229 -0.828 8.697 1.00 33.47 186 LEU A C 1
ATOM 1481 O O . LEU A 1 186 ? 12.783 -0.553 7.583 1.00 33.47 186 LEU A O 1
ATOM 1485 N N . ASN A 1 187 ? 13.395 0.079 9.671 1.00 38.94 187 ASN A N 1
ATOM 1486 C CA . ASN A 1 187 ? 13.243 1.527 9.550 1.00 38.94 187 ASN A CA 1
ATOM 1487 C C . ASN A 1 187 ? 14.598 2.221 9.492 1.00 38.94 187 ASN A C 1
ATOM 1489 O O . ASN A 1 187 ? 15.450 1.910 10.355 1.00 38.94 187 ASN A O 1
#

Radius of gyration: 19.08 Å; chains: 1; bounding box: 47×42×46 Å

pLDDT: mean 74.32, std 15.38, range [27.38, 90.31]

Secondary structure (DSSP, 8-state):
--HHHHHHHHHSTTS---HHHHHHHHHHHIIIIIHHHHHHHHHHHHHHHTTS---HHHHHHHHHHHHHHHHHHHHHHHHHHHHHHHHHTT---HHHHHHHHHHHHHHHHHHHHHHS-S---HIIIIIHHHHHHHHHHHHHHHH-HHHHHHHHHHH-HHHHHHHHHHHHHTTGGGTHHHHHHHHHH--

Organism: NCBI:txid1144522

Sequence (187 aa):
MFSIVYDYYVYNFRNNMNKKTLLQNIQNDFVCVTLPQTTIHTAAILITVGNTNFDKGEVMKQVGIKTASSVTTIVGRNILKFALLNLVKKNMTFEKQLYCRMASCYAASTISGLVFPVKRTYQTVLVTPILKGITSGIIFLLQNPKESTKFMRYRFPHEFAAITNLTKALKLNNYRPQLISVLNALN

Foldseek 3Di:
DCVCVLCLVVVVQPDQQDPVNLVVQLVVCCVLPLVVVLVVLLVVCCVVCVVDDDDPVVSVVVSVLSSVLSSQLSNQLSVQLNVQSVVVHPDDAPVSNLVSNLVSNLVSQLVSLVPGPPDNDCCSNPVVSNVRSVVSSVVSCVSVVVSNLVCCCVPPVPVSVVVVVVCVVVVCVVCVVVVVVVVVVVD